Protein AF-C5E2R5-F1 (afdb_monomer)

Foldseek 3Di:
DWDADPQVRDIDPDDDPVVVVCVCVDPSNVVSVVVVVVVVVVCVVCVVDDDDDDDDPPPCVVPDDDDDDDPDDDDDDDDDPVVVVVVVVVVVVVVCPDDDCQVLLQCVLPQQSCAPVPQCNDPPRVVVVVVPPDPPPDPPPPPPDPDDPPPRDHRPDGRDDPCVCVPPPPPSNPDDPDDDDPVCPPDPPPPPVPCVVVVVVVVVVVVVVVVVD

Secondary structure (DSSP, 8-state):
--EEETTTTEEES---HHHHHHHHTSHHHHHHHHHHHHHHHHHHHS-SS----------GGG---SS-------------HHHHHHHHHHHHHTT------HHHHHTTTSTTHHHHT-GGG-TTTHHHHHHTSPP--S-------S-----PPPTTPPP---GGGTT---GGGSPPPPPP-TT-----------THHHHHHHHHHHHHHHTT-

Solvent-accessible surface area (backbone atoms only — not comparable to full-atom values): 14119 Å² total; per-residue (Å²): 118,67,46,73,38,86,69,70,75,45,76,38,89,62,72,43,73,69,55,48,51,53,49,62,72,26,72,65,42,48,49,42,47,48,52,50,52,54,51,50,51,55,49,68,77,52,63,89,68,74,80,83,75,80,79,74,80,79,64,80,77,84,72,72,85,85,88,70,77,83,77,79,82,77,84,82,86,77,75,52,72,67,56,51,54,49,52,56,53,53,56,60,66,66,68,74,72,74,80,90,60,64,66,62,64,73,39,62,85,43,69,59,31,31,44,70,73,34,57,70,42,21,87,86,48,10,64,57,56,59,70,66,55,74,82,82,80,62,89,67,70,73,90,64,67,92,63,78,76,74,78,74,73,45,71,81,55,74,68,77,83,73,67,92,42,79,87,51,78,58,82,86,67,68,70,78,76,83,85,75,57,80,93,60,71,84,62,78,82,80,80,67,85,63,57,64,62,59,52,51,51,51,55,51,52,52,52,56,56,62,76,71,110

Radius of gyration: 31.54 Å; Cα contacts (8 Å, |Δi|>4): 68; chains: 1; bounding box: 72×66×94 Å

Structure (mmCIF, N/CA/C/O backbone):
data_AF-C5E2R5-F1
#
_entry.id   AF-C5E2R5-F1
#
loop_
_atom_site.group_PDB
_atom_site.id
_atom_site.type_symbol
_atom_site.label_atom_id
_atom_site.label_alt_id
_atom_site.label_comp_id
_atom_site.label_asym_id
_atom_site.label_entity_id
_atom_site.label_seq_id
_atom_site.pdbx_PDB_ins_code
_atom_site.Cartn_x
_atom_site.Cartn_y
_atom_site.Cartn_z
_atom_site.occupancy
_atom_site.B_iso_or_equiv
_atom_site.auth_seq_id
_atom_site.auth_comp_id
_atom_site.auth_asym_id
_atom_site.auth_atom_id
_atom_site.pdbx_PDB_model_num
ATOM 1 N N . MET A 1 1 ? 18.585 -1.018 -32.774 1.00 56.31 1 MET A N 1
ATOM 2 C CA . MET A 1 1 ? 18.012 0.327 -32.554 1.00 56.31 1 MET A CA 1
ATOM 3 C C . MET A 1 1 ? 18.060 0.625 -31.059 1.00 56.31 1 MET A C 1
ATOM 5 O O . MET A 1 1 ? 17.567 -0.219 -30.313 1.00 56.31 1 MET A O 1
ATOM 9 N N . PRO A 1 2 ? 18.671 1.728 -30.598 1.00 68.38 2 PRO A N 1
ATOM 10 C CA . PRO A 1 2 ? 18.619 2.108 -29.187 1.00 68.38 2 PRO A CA 1
ATOM 11 C C . PRO A 1 2 ? 17.168 2.398 -28.785 1.00 68.38 2 PRO A C 1
ATOM 13 O O . PRO A 1 2 ? 16.405 2.985 -29.554 1.00 68.38 2 PRO A O 1
ATOM 16 N N . ARG A 1 3 ? 16.770 1.944 -27.595 1.00 81.31 3 ARG A N 1
ATOM 17 C CA . ARG A 1 3 ? 15.444 2.220 -27.029 1.00 81.31 3 ARG A CA 1
ATOM 18 C C . ARG A 1 3 ? 15.569 3.235 -25.908 1.00 81.31 3 ARG A C 1
ATOM 20 O O . ARG A 1 3 ? 16.510 3.184 -25.118 1.00 81.31 3 ARG A O 1
ATOM 27 N N . PHE A 1 4 ? 14.603 4.135 -25.853 1.00 92.12 4 PHE A N 1
ATOM 28 C CA . PHE A 1 4 ? 14.455 5.115 -24.791 1.00 92.12 4 PHE A CA 1
ATOM 29 C C . PHE A 1 4 ? 13.489 4.587 -23.728 1.00 92.12 4 PHE A C 1
ATOM 31 O O . PHE A 1 4 ? 12.504 3.927 -24.061 1.00 92.12 4 PHE A O 1
ATOM 38 N N . CYS A 1 5 ? 13.779 4.856 -22.457 1.00 94.56 5 CYS A N 1
ATOM 39 C CA . CYS A 1 5 ? 12.863 4.584 -21.356 1.00 94.56 5 CYS A CA 1
ATOM 40 C C . CYS A 1 5 ? 12.205 5.885 -20.895 1.00 94.56 5 CYS A C 1
ATOM 42 O O . CYS A 1 5 ? 12.874 6.740 -20.313 1.00 94.56 5 CYS A O 1
ATOM 44 N N . ASP A 1 6 ? 10.890 5.996 -21.087 1.00 94.69 6 ASP A N 1
ATOM 45 C CA . ASP A 1 6 ? 10.130 7.210 -20.765 1.00 94.69 6 ASP A CA 1
ATOM 46 C C . ASP A 1 6 ? 10.145 7.557 -19.273 1.00 94.69 6 ASP A C 1
ATOM 48 O O . ASP A 1 6 ? 10.112 8.730 -18.917 1.00 94.69 6 ASP A O 1
ATOM 52 N N . TYR A 1 7 ? 10.236 6.556 -18.393 1.00 95.69 7 TYR A N 1
ATOM 53 C CA . TYR A 1 7 ? 10.265 6.781 -16.944 1.00 95.69 7 TYR A CA 1
ATOM 54 C C . TYR A 1 7 ? 11.639 7.223 -16.437 1.00 95.69 7 TYR A C 1
ATOM 56 O O . TYR A 1 7 ? 11.727 8.005 -15.497 1.00 95.69 7 TYR A O 1
ATOM 64 N N . CYS A 1 8 ? 12.718 6.698 -17.025 1.00 94.69 8 CYS A N 1
ATOM 65 C CA . CYS A 1 8 ? 14.087 7.000 -16.598 1.00 94.69 8 CYS A CA 1
ATOM 66 C C . CYS A 1 8 ? 14.709 8.174 -17.358 1.00 94.69 8 CYS A C 1
ATOM 68 O O . CYS A 1 8 ? 15.793 8.616 -16.985 1.00 94.69 8 CYS A O 1
ATOM 70 N N . HIS A 1 9 ? 14.061 8.632 -18.432 1.00 94.69 9 HIS A N 1
ATOM 71 C CA . HIS A 1 9 ? 14.590 9.617 -19.372 1.00 94.69 9 HIS A CA 1
ATOM 72 C C . HIS A 1 9 ? 16.017 9.294 -19.846 1.00 94.69 9 HIS A C 1
ATOM 74 O O . HIS A 1 9 ? 16.856 10.179 -19.996 1.00 94.69 9 HIS A O 1
ATOM 80 N N . SER A 1 10 ? 16.306 8.009 -20.067 1.00 91.81 10 SER A N 1
ATOM 81 C CA . SER A 1 10 ? 17.626 7.529 -20.472 1.00 91.81 10 SER A CA 1
ATOM 82 C C . SER A 1 10 ? 17.550 6.604 -21.683 1.00 91.81 10 SER A C 1
ATOM 84 O O . SER A 1 10 ? 16.575 5.873 -21.882 1.00 91.81 10 SER A O 1
ATOM 86 N N . TYR A 1 11 ? 18.596 6.656 -22.510 1.00 92.19 11 TYR A N 1
ATOM 87 C CA . TYR A 1 11 ? 18.760 5.793 -23.676 1.00 92.19 11 TYR A CA 1
ATOM 88 C C . TYR A 1 11 ? 19.541 4.534 -23.312 1.00 92.19 11 TYR A C 1
ATOM 90 O O . TYR A 1 11 ? 20.536 4.591 -22.587 1.00 92.19 11 TYR A O 1
ATOM 98 N N . LEU A 1 12 ? 19.111 3.399 -23.858 1.00 91.00 12 LEU A N 1
ATOM 99 C CA . LEU A 1 12 ? 19.813 2.131 -23.732 1.00 91.00 12 LEU A CA 1
ATOM 100 C C . LEU A 1 12 ? 20.709 1.894 -24.952 1.00 91.00 12 LEU A C 1
ATOM 102 O O . LEU A 1 12 ? 20.235 1.940 -26.088 1.00 91.00 12 LEU A O 1
ATOM 106 N N . THR A 1 13 ? 21.992 1.611 -24.713 1.00 85.12 13 THR A N 1
ATOM 107 C CA . THR A 1 13 ? 23.007 1.426 -25.766 1.00 85.12 13 THR A CA 1
ATOM 108 C C . THR A 1 13 ? 22.692 0.238 -26.676 1.00 85.12 13 THR A C 1
ATOM 110 O O . THR A 1 13 ? 22.802 0.343 -27.897 1.00 85.12 13 THR A O 1
ATOM 113 N N . HIS A 1 14 ? 22.219 -0.869 -26.095 1.00 87.31 14 HIS A N 1
ATOM 114 C CA . HIS A 1 14 ? 21.791 -2.059 -26.824 1.00 87.31 14 HIS A CA 1
ATOM 115 C C . HIS A 1 14 ? 20.486 -2.610 -26.254 1.00 87.31 14 HIS A C 1
ATOM 117 O O . HIS A 1 14 ? 20.378 -2.909 -25.066 1.00 87.31 14 HIS A O 1
ATOM 123 N N . ASP A 1 15 ? 19.498 -2.790 -27.124 1.00 86.75 15 ASP A N 1
ATOM 124 C CA . ASP A 1 15 ? 18.181 -3.300 -26.759 1.00 86.75 15 ASP A CA 1
ATOM 125 C C . ASP A 1 15 ? 18.102 -4.825 -26.927 1.00 86.75 15 ASP A C 1
ATOM 127 O O . ASP A 1 15 ? 17.434 -5.345 -27.820 1.00 86.75 15 ASP A O 1
ATOM 131 N N . THR A 1 16 ? 18.831 -5.557 -26.085 1.00 91.81 16 THR A N 1
ATOM 132 C CA . THR A 1 16 ? 18.705 -7.020 -25.988 1.00 91.81 16 THR A CA 1
ATOM 133 C C . THR A 1 16 ? 17.699 -7.386 -24.891 1.00 91.81 16 THR A C 1
ATOM 135 O O . THR A 1 16 ? 17.555 -6.639 -23.917 1.00 91.81 16 THR A O 1
ATOM 138 N N . PRO A 1 17 ? 17.001 -8.537 -24.983 1.00 91.25 17 PRO A N 1
ATOM 139 C CA . PRO A 1 17 ? 15.998 -8.923 -23.985 1.00 91.25 17 PRO A CA 1
ATOM 140 C C . PRO A 1 17 ? 16.578 -8.994 -22.566 1.00 91.25 17 PRO A C 1
ATOM 142 O O . PRO A 1 17 ? 15.923 -8.579 -21.610 1.00 91.25 17 PRO A O 1
ATOM 145 N N . SER A 1 18 ? 17.825 -9.448 -22.424 1.00 92.06 18 SER A N 1
ATOM 146 C CA . SER A 1 18 ? 18.525 -9.522 -21.139 1.00 92.06 18 SER A CA 1
ATOM 147 C C . SER A 1 18 ? 18.800 -8.141 -20.541 1.00 92.06 18 SER A C 1
ATOM 149 O O . SER A 1 18 ? 18.528 -7.922 -19.360 1.00 92.06 18 SER A O 1
ATOM 151 N N . VAL A 1 19 ? 19.293 -7.198 -21.352 1.00 92.56 19 VAL A N 1
ATOM 152 C CA . VAL A 1 19 ? 19.592 -5.827 -20.907 1.00 92.56 19 VAL A CA 1
ATOM 153 C C . VAL A 1 19 ? 18.297 -5.068 -20.599 1.00 92.56 19 VAL A C 1
ATOM 155 O O . VAL A 1 19 ? 18.203 -4.377 -19.586 1.00 92.56 19 VAL A O 1
ATOM 158 N N . ARG A 1 20 ? 17.248 -5.252 -21.408 1.00 92.62 20 ARG A N 1
ATOM 159 C CA . ARG A 1 20 ? 15.936 -4.650 -21.145 1.00 92.62 20 ARG A CA 1
ATOM 160 C C . ARG A 1 20 ? 15.333 -5.178 -19.842 1.00 92.62 20 ARG A C 1
ATOM 162 O O . ARG A 1 20 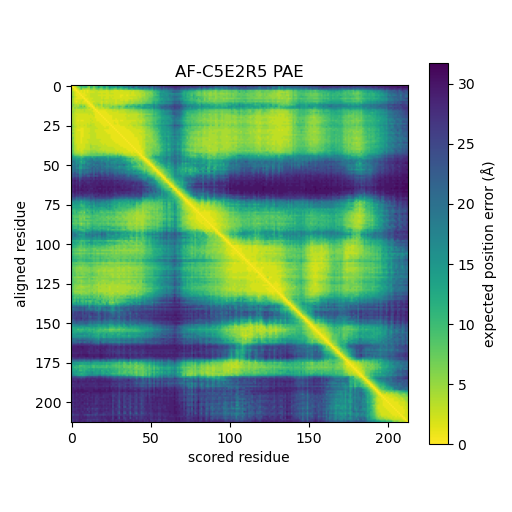? 14.859 -4.398 -19.022 1.00 92.62 20 ARG A O 1
ATOM 169 N N . LYS A 1 21 ? 15.388 -6.495 -19.615 1.00 92.38 21 LYS A N 1
ATOM 170 C CA . LYS A 1 21 ? 14.871 -7.123 -18.392 1.00 92.38 21 LYS A CA 1
ATOM 171 C C . LYS A 1 21 ? 15.606 -6.634 -17.143 1.00 92.38 21 LYS A C 1
ATOM 173 O O . LYS A 1 21 ? 14.955 -6.350 -16.140 1.00 92.38 21 LYS A O 1
ATOM 178 N N . SER A 1 22 ? 16.934 -6.508 -17.187 1.00 93.00 22 SER A N 1
ATOM 179 C CA . SER A 1 22 ? 17.704 -5.993 -16.048 1.00 93.00 22 SER A CA 1
ATOM 180 C C . SER A 1 22 ? 17.430 -4.510 -15.777 1.00 93.00 22 SER A C 1
ATOM 182 O O . SER A 1 22 ? 17.362 -4.121 -14.612 1.00 93.00 22 SER A O 1
ATOM 184 N N . HIS A 1 23 ? 17.201 -3.702 -16.820 1.00 93.62 23 HIS A N 1
ATOM 185 C CA . HIS A 1 23 ? 16.787 -2.305 -16.685 1.00 93.62 23 HIS A CA 1
ATOM 186 C C . HIS A 1 23 ? 15.407 -2.173 -16.020 1.00 93.62 23 HIS A C 1
ATOM 188 O O . HIS A 1 23 ? 15.281 -1.456 -15.028 1.00 93.62 23 HIS A O 1
ATOM 194 N N . LEU A 1 24 ? 14.395 -2.900 -16.515 1.00 92.69 24 LEU A N 1
ATOM 195 C CA . LEU A 1 24 ? 13.018 -2.843 -15.999 1.00 92.69 24 LEU A CA 1
ATOM 196 C C . LEU A 1 24 ? 12.906 -3.345 -14.549 1.00 92.69 24 LEU A C 1
ATOM 198 O O . LEU A 1 24 ? 12.141 -2.803 -13.759 1.00 92.69 24 LEU A O 1
ATOM 202 N N . LEU A 1 25 ? 13.701 -4.350 -14.171 1.00 92.69 25 LEU A N 1
ATOM 203 C CA . LEU A 1 25 ? 13.790 -4.839 -12.787 1.00 92.69 25 LEU A CA 1
ATOM 204 C C . LEU A 1 25 ? 14.764 -4.016 -11.921 1.00 92.69 25 LEU A C 1
ATOM 206 O O . LEU A 1 25 ? 14.996 -4.335 -10.752 1.00 92.69 25 LEU A O 1
ATOM 210 N N . GLY A 1 26 ? 15.366 -2.967 -12.485 1.00 93.19 26 GLY A N 1
ATOM 211 C CA . GLY A 1 26 ? 16.294 -2.090 -11.793 1.00 93.19 26 GLY A CA 1
ATOM 212 C C . GLY A 1 26 ? 15.590 -1.255 -10.724 1.00 93.19 26 GLY A C 1
ATOM 213 O O . GLY A 1 26 ? 14.528 -0.682 -10.950 1.00 93.19 26 GLY A O 1
ATOM 214 N N . LYS A 1 27 ? 16.221 -1.115 -9.552 1.00 92.50 27 LYS A N 1
ATOM 215 C CA . LYS A 1 27 ? 15.658 -0.364 -8.412 1.00 92.50 27 LYS A CA 1
ATOM 216 C C . LYS A 1 27 ? 15.272 1.075 -8.765 1.00 92.50 27 LYS A C 1
ATOM 218 O O . LYS A 1 27 ? 14.266 1.572 -8.274 1.00 92.50 27 LYS A O 1
ATOM 223 N N . ASN A 1 28 ? 16.085 1.739 -9.590 1.00 94.50 28 ASN A N 1
ATOM 224 C CA . ASN A 1 28 ? 15.835 3.115 -10.014 1.00 94.50 28 ASN A CA 1
ATOM 225 C C . ASN A 1 28 ? 14.586 3.190 -10.912 1.00 94.50 28 ASN A C 1
ATOM 227 O O . ASN A 1 28 ? 13.671 3.948 -10.608 1.00 94.50 28 ASN A O 1
ATOM 231 N N . HIS A 1 29 ? 14.496 2.325 -11.927 1.00 95.88 29 HIS A N 1
ATOM 232 C CA . HIS A 1 29 ? 13.331 2.249 -12.809 1.00 95.88 29 HIS A CA 1
ATOM 233 C C . HIS A 1 29 ? 12.034 1.985 -12.037 1.00 95.88 29 HIS A C 1
ATOM 235 O O . HIS A 1 29 ? 11.083 2.746 -12.174 1.00 95.88 29 HIS A O 1
ATOM 241 N N . VAL A 1 30 ? 12.010 0.959 -11.177 1.00 95.25 30 VAL A N 1
ATOM 242 C CA . VAL A 1 30 ? 10.822 0.612 -10.376 1.00 95.25 30 VAL A CA 1
ATOM 243 C C . VAL A 1 30 ? 10.387 1.779 -9.490 1.00 95.25 30 VAL A C 1
ATOM 245 O O . VAL A 1 30 ? 9.195 2.054 -9.385 1.00 95.25 30 VAL A O 1
ATOM 248 N N . LYS A 1 31 ? 11.341 2.501 -8.888 1.00 96.62 31 LYS A N 1
ATOM 249 C CA . LYS A 1 31 ? 11.046 3.688 -8.080 1.00 96.62 31 LYS A CA 1
ATOM 250 C C . LYS A 1 31 ? 10.422 4.805 -8.921 1.00 96.62 31 LYS A C 1
ATOM 252 O O . LYS A 1 31 ? 9.367 5.303 -8.550 1.00 96.62 31 LYS A O 1
ATOM 257 N N . LEU A 1 32 ? 11.033 5.169 -10.050 1.00 96.94 32 LEU A N 1
ATOM 258 C CA . LEU A 1 32 ? 10.521 6.235 -10.920 1.00 96.94 32 LEU A CA 1
ATOM 259 C C . LEU A 1 32 ? 9.154 5.884 -11.519 1.00 96.94 32 LEU A C 1
ATOM 261 O O . LEU A 1 32 ? 8.271 6.736 -11.577 1.00 96.94 32 LEU A O 1
ATOM 265 N N . ALA A 1 33 ? 8.951 4.624 -11.910 1.00 96.56 33 ALA A N 1
ATOM 266 C CA . ALA A 1 33 ? 7.661 4.137 -12.381 1.00 96.56 33 ALA A CA 1
ATOM 267 C C . ALA A 1 33 ? 6.594 4.208 -11.273 1.00 96.56 33 ALA A C 1
ATOM 269 O O . ALA A 1 33 ? 5.493 4.703 -11.514 1.00 96.56 33 ALA A O 1
ATOM 270 N N . ALA A 1 34 ? 6.919 3.777 -10.048 1.00 96.62 34 ALA A N 1
ATOM 271 C CA . ALA A 1 34 ? 6.016 3.889 -8.904 1.00 96.62 34 ALA A CA 1
ATOM 272 C C . ALA A 1 34 ? 5.674 5.354 -8.589 1.00 96.62 34 ALA A C 1
ATOM 274 O O . ALA A 1 34 ? 4.500 5.685 -8.439 1.00 96.62 34 ALA A O 1
ATOM 275 N N . ASP A 1 35 ? 6.670 6.243 -8.561 1.00 96.56 35 ASP A N 1
ATOM 276 C CA . ASP A 1 35 ? 6.480 7.678 -8.326 1.00 96.56 35 ASP A CA 1
ATOM 277 C C . ASP A 1 35 ? 5.591 8.310 -9.412 1.00 96.56 35 ASP A C 1
ATOM 279 O O . ASP A 1 35 ? 4.684 9.085 -9.097 1.00 96.56 35 ASP A O 1
ATOM 283 N N . TYR A 1 36 ? 5.787 7.939 -10.683 1.00 96.56 36 TYR A N 1
ATOM 284 C CA . TYR A 1 36 ? 4.950 8.389 -11.797 1.00 96.56 36 TYR A CA 1
ATOM 285 C C . TYR A 1 36 ? 3.479 8.007 -11.592 1.00 96.56 36 TYR A C 1
ATOM 287 O O . TYR A 1 36 ? 2.605 8.876 -11.645 1.00 96.56 36 TYR A O 1
ATOM 295 N N . TYR A 1 37 ? 3.188 6.731 -11.323 1.00 96.38 37 TYR A N 1
ATOM 296 C CA . TYR A 1 37 ? 1.807 6.273 -11.149 1.00 96.38 37 TYR A CA 1
ATOM 297 C C . TYR A 1 37 ? 1.169 6.815 -9.867 1.00 96.38 37 TYR A C 1
ATOM 299 O O . TYR A 1 37 ? 0.012 7.231 -9.906 1.00 96.38 37 TYR A O 1
ATOM 307 N N . CYS A 1 38 ? 1.922 6.915 -8.768 1.00 92.88 38 CYS A N 1
ATOM 308 C CA . CYS A 1 38 ? 1.469 7.568 -7.540 1.00 92.88 38 CYS A CA 1
ATOM 309 C C . CYS A 1 38 ? 1.091 9.037 -7.785 1.00 92.88 38 CYS A C 1
ATOM 311 O O . CYS A 1 38 ? 0.046 9.499 -7.327 1.00 92.88 38 CYS A O 1
ATOM 313 N N . ASN A 1 39 ? 1.908 9.783 -8.533 1.00 92.88 39 ASN A N 1
ATOM 314 C CA . ASN A 1 39 ? 1.620 11.179 -8.862 1.00 92.88 39 ASN A CA 1
ATOM 315 C C . ASN A 1 39 ? 0.432 11.314 -9.819 1.00 92.88 39 ASN A C 1
ATOM 317 O O . ASN A 1 39 ? -0.403 12.199 -9.631 1.00 92.88 39 ASN A O 1
ATOM 321 N N . LYS A 1 40 ? 0.316 10.421 -10.806 1.00 92.50 40 LYS A N 1
ATOM 322 C CA . LYS A 1 40 ? -0.815 10.399 -11.738 1.00 92.50 40 LYS A CA 1
ATOM 323 C C . LYS A 1 40 ? -2.133 10.109 -11.017 1.00 92.50 40 LYS A C 1
ATOM 325 O O . LYS A 1 40 ? -3.098 10.836 -11.233 1.00 92.50 40 LYS A O 1
ATOM 330 N N . ALA A 1 41 ? -2.151 9.133 -10.106 1.00 90.69 41 ALA A N 1
ATOM 331 C CA . ALA A 1 41 ? -3.313 8.831 -9.268 1.00 90.69 41 ALA A CA 1
ATOM 332 C C . ALA A 1 41 ? -3.734 10.049 -8.422 1.00 90.69 41 ALA A C 1
ATOM 334 O O . ALA A 1 41 ? -4.895 10.460 -8.445 1.00 90.69 41 ALA A O 1
ATOM 335 N N . ARG A 1 42 ? -2.768 10.722 -7.779 1.00 86.88 42 ARG A N 1
ATOM 336 C CA . ARG A 1 42 ? -3.016 11.951 -6.998 1.00 86.88 42 ARG A CA 1
ATOM 337 C C . ARG A 1 42 ? -3.613 13.089 -7.830 1.00 86.88 42 ARG A C 1
ATOM 339 O O . ARG A 1 42 ? -4.430 13.849 -7.316 1.00 86.88 42 ARG A O 1
ATOM 346 N N . GLN A 1 43 ? -3.202 13.231 -9.091 1.00 87.44 43 GLN A N 1
ATOM 347 C CA . GLN A 1 43 ? -3.758 14.234 -10.007 1.00 87.44 43 GLN A CA 1
ATOM 348 C C . GLN A 1 43 ? -5.191 13.889 -10.427 1.00 87.44 43 GLN A C 1
ATOM 350 O O . GLN A 1 43 ? -6.032 14.782 -10.501 1.00 87.44 43 GLN A O 1
ATOM 355 N N . THR A 1 44 ? -5.488 12.607 -10.669 1.00 85.88 44 THR A N 1
ATOM 356 C CA . THR A 1 44 ? -6.839 12.163 -11.049 1.00 85.88 44 THR A CA 1
ATOM 357 C C . THR A 1 44 ? -7.850 12.264 -9.909 1.00 85.88 44 THR A C 1
ATOM 359 O O . THR A 1 44 ? -9.004 12.595 -10.158 1.00 85.88 44 THR A O 1
ATOM 362 N N . GLU A 1 45 ? -7.433 12.025 -8.663 1.00 80.25 45 GLU A N 1
ATOM 363 C CA . GLU A 1 45 ? -8.304 12.116 -7.480 1.00 80.25 45 GLU A CA 1
ATOM 364 C C . GLU A 1 45 ? -8.684 13.560 -7.120 1.00 80.25 45 GLU A C 1
ATOM 366 O O . GLU A 1 45 ? -9.721 13.798 -6.501 1.00 80.25 45 GLU A O 1
ATOM 371 N N . LYS A 1 46 ? -7.850 14.537 -7.499 1.00 72.19 46 LYS A N 1
ATOM 372 C CA . LYS A 1 46 ? -8.037 15.961 -7.189 1.00 72.19 46 LYS A CA 1
ATOM 373 C C . LYS A 1 46 ? -8.054 16.801 -8.466 1.00 72.19 46 LYS A C 1
ATOM 375 O O . LYS A 1 46 ? -7.114 17.572 -8.687 1.00 72.19 46 LYS A O 1
ATOM 380 N N . PRO A 1 47 ? -9.097 16.700 -9.311 1.00 74.44 47 PRO A N 1
ATOM 381 C CA . PRO A 1 47 ? -9.221 17.603 -10.443 1.00 74.44 47 PRO A CA 1
ATOM 382 C C . PRO A 1 47 ? -9.341 19.038 -9.912 1.00 74.44 47 PRO A C 1
ATOM 384 O O . PRO A 1 47 ? -10.328 19.404 -9.284 1.00 74.44 47 PRO A O 1
ATOM 387 N N . ILE A 1 48 ? -8.300 19.845 -10.137 1.00 70.00 48 ILE A N 1
ATOM 388 C CA . ILE A 1 48 ? -8.224 21.244 -9.675 1.00 70.00 48 ILE A CA 1
ATOM 389 C C . ILE A 1 48 ? -9.317 22.098 -10.330 1.00 70.00 48 ILE A C 1
ATOM 391 O O . ILE A 1 48 ? -9.790 23.071 -9.747 1.00 70.00 48 ILE A O 1
ATOM 395 N N . PHE A 1 49 ? -9.734 21.719 -11.537 1.00 74.50 49 PHE A N 1
ATOM 396 C CA . PHE A 1 49 ? -10.744 22.427 -12.303 1.00 74.50 49 PHE A CA 1
ATOM 397 C C . PHE A 1 49 ? -12.000 21.571 -12.418 1.00 74.50 49 PHE A C 1
ATOM 399 O O . PHE A 1 49 ? -11.991 20.497 -13.023 1.00 74.50 49 PHE A O 1
ATOM 406 N N . GLU A 1 50 ? -13.096 22.061 -11.847 1.00 71.25 50 GLU A N 1
ATOM 407 C CA . GLU A 1 50 ? -14.416 21.507 -12.119 1.00 71.25 50 GLU A CA 1
ATOM 408 C C . GLU A 1 50 ? -14.802 21.751 -13.585 1.00 71.25 50 GLU A C 1
ATOM 410 O O . GLU A 1 50 ? -14.377 22.725 -14.215 1.00 71.25 50 GLU A O 1
ATOM 415 N N . LYS A 1 51 ? -15.653 20.878 -14.138 1.00 73.38 51 LYS A N 1
ATOM 416 C CA . LYS A 1 51 ? -16.254 21.100 -15.459 1.00 73.38 51 LYS A CA 1
ATOM 417 C C . LYS A 1 51 ? -16.994 22.440 -15.442 1.00 73.38 51 LYS A C 1
ATOM 419 O O . LYS A 1 51 ? -17.893 22.637 -14.625 1.00 73.38 51 LYS A O 1
ATOM 424 N N . SER A 1 52 ? -16.618 23.334 -16.357 1.00 75.50 52 SER A N 1
ATOM 425 C CA . SER A 1 52 ? -17.269 24.626 -16.594 1.00 75.50 52 SER A CA 1
ATOM 426 C C . SER A 1 52 ? -18.796 24.483 -16.572 1.00 75.50 52 SER A C 1
ATOM 428 O O . SER A 1 52 ? -19.385 23.802 -17.417 1.00 75.50 52 SER A O 1
ATOM 430 N N . ARG A 1 53 ? -19.452 25.103 -15.585 1.00 73.31 53 ARG A N 1
ATOM 431 C CA . ARG A 1 53 ? -20.914 25.193 -15.554 1.00 73.31 53 ARG A CA 1
ATOM 432 C C . ARG A 1 53 ? -21.321 26.340 -16.469 1.00 73.31 53 ARG A C 1
ATOM 434 O O . ARG A 1 53 ? -21.152 27.504 -16.115 1.00 73.31 53 ARG A O 1
ATOM 441 N N . SER A 1 54 ? -21.880 26.021 -17.635 1.00 76.56 54 SER A N 1
ATOM 442 C CA . SER A 1 54 ? -22.530 27.036 -18.467 1.00 76.56 54 SER A CA 1
ATOM 443 C C . SER A 1 54 ? -23.723 27.606 -17.698 1.00 76.56 54 SER A C 1
ATOM 445 O O . SER A 1 54 ? -24.674 26.886 -17.377 1.00 76.56 54 SER A O 1
ATOM 447 N N . ALA A 1 55 ? -23.647 28.887 -17.339 1.00 75.31 55 ALA A N 1
ATOM 448 C CA . ALA A 1 55 ? -24.708 29.577 -16.625 1.00 75.31 55 ALA A CA 1
ATOM 449 C C . ALA A 1 55 ? -25.956 29.639 -17.517 1.00 75.31 55 ALA A C 1
ATOM 451 O O . ALA A 1 55 ? -26.050 30.453 -18.438 1.00 75.31 55 ALA A O 1
ATOM 452 N N . LYS A 1 56 ? -26.941 28.773 -17.255 1.00 76.00 56 LYS A N 1
ATOM 453 C CA . LYS A 1 56 ? -28.253 28.884 -17.897 1.00 76.00 56 LYS A CA 1
ATOM 454 C C . LYS A 1 56 ? -28.852 30.234 -17.502 1.00 76.00 56 LYS A C 1
ATOM 456 O O . LYS A 1 56 ? -28.997 30.521 -16.315 1.00 76.00 56 LYS A O 1
ATOM 461 N N . LYS A 1 57 ? -29.198 31.071 -18.490 1.00 70.88 57 LYS A N 1
ATOM 462 C CA . LYS A 1 57 ? -29.896 32.344 -18.259 1.00 70.88 57 LYS A CA 1
ATOM 463 C C . LYS A 1 57 ? -31.181 32.061 -17.484 1.00 70.88 57 LYS A C 1
ATOM 465 O O . LYS A 1 57 ? -32.142 31.538 -18.046 1.00 70.88 57 LYS A O 1
ATOM 470 N N . ASN A 1 58 ? -31.199 32.423 -16.205 1.00 62.16 58 ASN A N 1
ATOM 471 C CA . ASN A 1 58 ? -32.407 32.378 -15.397 1.00 62.16 58 ASN A CA 1
ATOM 472 C C . ASN A 1 58 ? -33.390 33.395 -15.995 1.00 62.16 58 ASN A C 1
ATOM 474 O O . ASN A 1 58 ? -33.213 34.608 -15.862 1.00 62.16 58 ASN A O 1
ATOM 478 N N . ARG A 1 59 ? -34.387 32.920 -16.753 1.00 60.12 59 ARG A N 1
ATOM 479 C CA . ARG A 1 59 ? -35.419 33.795 -17.323 1.00 60.12 59 ARG A CA 1
ATOM 480 C C . ARG A 1 59 ? -36.164 34.430 -16.148 1.00 60.12 59 ARG A C 1
ATOM 482 O O . ARG A 1 59 ? -36.639 33.721 -15.268 1.00 60.12 59 ARG A O 1
ATOM 489 N N . LYS A 1 60 ? -36.295 35.761 -16.169 1.00 57.09 60 LYS A N 1
ATOM 490 C CA . LYS A 1 60 ? -36.910 36.641 -15.148 1.00 57.09 60 LYS A CA 1
ATOM 491 C C . LYS A 1 60 ? -38.291 36.215 -14.591 1.00 57.09 60 LYS A C 1
ATOM 493 O O . LYS A 1 60 ? -38.787 36.870 -13.685 1.00 57.09 60 LYS A O 1
ATOM 498 N N . ARG A 1 61 ? -38.919 35.144 -15.092 1.00 52.75 61 ARG A N 1
ATOM 499 C CA . ARG A 1 61 ? -40.225 34.634 -14.638 1.00 52.75 61 ARG A CA 1
ATOM 500 C C . ARG A 1 61 ? -40.191 33.840 -13.326 1.00 52.75 61 ARG A C 1
ATOM 502 O O . ARG A 1 61 ? -41.237 33.721 -12.709 1.00 52.75 61 ARG A O 1
ATOM 509 N N . ALA A 1 62 ? -39.033 33.372 -12.851 1.00 54.47 62 ALA A N 1
ATOM 510 C CA . ALA A 1 62 ? -38.923 32.693 -11.547 1.00 54.47 62 ALA A CA 1
ATOM 511 C C . ALA A 1 62 ? -38.935 33.653 -10.335 1.00 54.47 62 ALA A C 1
ATOM 513 O O . ALA A 1 62 ? -38.724 33.235 -9.205 1.00 54.47 62 ALA A O 1
ATOM 514 N N . ARG A 1 63 ? -39.135 34.957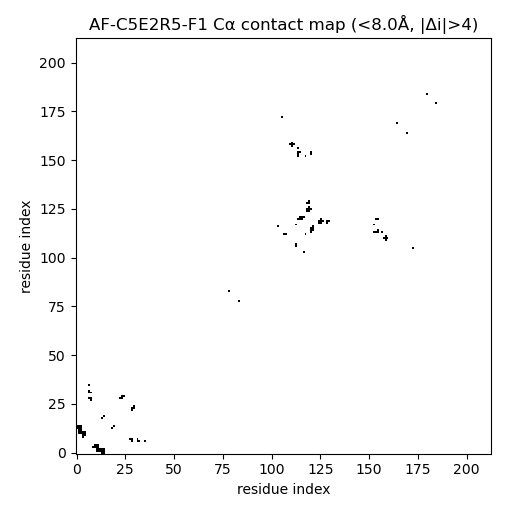 -10.567 1.00 53.62 63 ARG A N 1
ATOM 515 C CA . ARG A 1 63 ? -38.921 36.028 -9.587 1.00 53.62 63 ARG A CA 1
ATOM 516 C C . ARG A 1 63 ? -40.212 36.790 -9.250 1.00 53.62 63 ARG A C 1
ATOM 518 O O . ARG A 1 63 ? -40.166 37.999 -9.050 1.00 53.62 63 ARG A O 1
ATOM 525 N N . SER A 1 64 ? -41.361 36.108 -9.249 1.00 46.75 64 SER A N 1
ATOM 526 C CA . SER A 1 64 ? -42.629 36.670 -8.757 1.00 46.75 64 SER A CA 1
ATOM 527 C C . SER A 1 64 ? -42.877 36.172 -7.328 1.00 46.75 64 SER A C 1
ATOM 529 O O . SER A 1 64 ? -43.112 34.976 -7.160 1.00 46.75 64 SER A O 1
ATOM 531 N N . PRO A 1 65 ? -42.806 37.030 -6.292 1.00 51.16 65 PRO A N 1
ATOM 532 C CA . PRO A 1 65 ? -43.066 36.619 -4.926 1.00 51.16 65 PRO A CA 1
ATOM 533 C C . PRO A 1 65 ? -44.530 36.928 -4.594 1.00 51.16 65 PRO A C 1
ATOM 535 O O . PRO A 1 65 ? -44.886 38.063 -4.289 1.00 51.16 65 PRO A O 1
ATOM 538 N N . ARG A 1 66 ? -45.403 35.922 -4.640 1.00 40.91 66 ARG A N 1
ATOM 539 C CA . ARG A 1 66 ? -46.628 35.937 -3.829 1.00 40.91 66 ARG A CA 1
ATOM 540 C C . ARG A 1 66 ? -46.475 34.842 -2.779 1.00 40.91 66 ARG A C 1
ATOM 542 O O . ARG A 1 66 ? -46.620 33.671 -3.100 1.00 40.91 66 ARG A O 1
ATOM 549 N N . GLY A 1 67 ? -46.121 35.243 -1.554 1.00 51.81 67 GLY A N 1
ATOM 550 C CA . GLY A 1 67 ? -46.182 34.388 -0.361 1.00 51.81 67 GLY A CA 1
ATOM 551 C C . GLY A 1 67 ? -44.907 33.649 0.067 1.00 51.81 67 GLY A C 1
ATOM 552 O O . GLY A 1 67 ? -45.030 32.640 0.749 1.00 51.81 67 GLY A O 1
ATOM 553 N N . GLN A 1 68 ? -43.701 34.101 -0.297 1.00 52.84 68 GLN A N 1
ATOM 554 C CA . GLN A 1 68 ? -42.459 33.533 0.256 1.00 52.84 68 GLN A CA 1
ATOM 555 C C . GLN A 1 68 ? -41.877 34.478 1.317 1.00 52.84 68 GLN A C 1
ATOM 557 O O . GLN A 1 68 ? -41.562 35.627 1.007 1.00 52.84 68 GLN A O 1
ATOM 562 N N . GLU A 1 69 ? -41.783 33.988 2.559 1.00 56.00 69 GLU A N 1
ATOM 563 C CA . GLU A 1 69 ? -41.041 34.595 3.678 1.00 56.00 69 GLU A CA 1
ATOM 564 C C . GLU A 1 69 ? -39.669 35.122 3.211 1.00 56.00 69 GLU A C 1
ATOM 566 O O . GLU A 1 69 ? -39.040 34.483 2.360 1.00 56.00 69 GLU A O 1
ATOM 571 N N . PRO A 1 70 ? -39.177 36.264 3.731 1.00 61.12 70 PRO A N 1
ATOM 572 C CA . PRO A 1 70 ? -37.912 36.839 3.290 1.00 61.12 70 PRO A CA 1
ATOM 573 C C . PRO A 1 70 ? -36.785 35.822 3.495 1.00 61.12 70 PRO A C 1
ATOM 575 O O . PRO A 1 70 ? -36.452 35.465 4.626 1.00 61.12 70 PRO A O 1
ATOM 578 N N . GLU A 1 71 ? -36.202 35.342 2.393 1.00 67.38 71 GLU A N 1
ATOM 579 C CA . GLU A 1 71 ? -35.119 34.362 2.436 1.00 67.38 71 GLU A CA 1
ATOM 580 C C . GLU A 1 71 ? -34.006 34.847 3.377 1.00 67.38 71 GLU A C 1
ATOM 582 O O . GLU A 1 71 ? -33.418 35.921 3.193 1.00 67.38 71 GLU A O 1
ATOM 587 N N . ARG A 1 72 ? -33.727 34.062 4.424 1.00 73.75 72 ARG A N 1
ATOM 588 C CA . ARG A 1 72 ? -32.679 34.370 5.400 1.00 73.75 72 ARG A CA 1
ATOM 589 C C . ARG A 1 72 ? -31.337 34.394 4.676 1.00 73.75 72 ARG A C 1
ATOM 591 O O . ARG A 1 72 ? -30.894 33.384 4.140 1.00 73.75 72 ARG A O 1
ATOM 598 N N . ARG A 1 73 ? -30.664 35.546 4.672 1.00 81.06 73 ARG A N 1
ATOM 599 C CA . ARG A 1 73 ? -29.296 35.652 4.152 1.00 81.06 73 ARG A CA 1
ATOM 600 C C . ARG A 1 73 ? -28.367 34.824 5.038 1.00 81.06 73 ARG A C 1
ATOM 602 O O . ARG A 1 73 ? -28.186 35.150 6.208 1.00 81.06 73 ARG A O 1
ATOM 609 N N . TRP A 1 74 ? -27.773 33.773 4.483 1.00 82.69 74 TRP A N 1
ATOM 610 C CA . TRP A 1 74 ? -26.741 33.003 5.173 1.00 82.69 74 TRP A CA 1
ATOM 611 C C . TRP A 1 74 ? -25.404 33.742 5.147 1.00 82.69 74 TRP A C 1
ATOM 613 O O . TRP A 1 74 ? -24.975 34.251 4.110 1.00 82.69 74 TRP A O 1
ATOM 623 N N . THR A 1 75 ? -24.724 33.775 6.289 1.00 89.06 75 THR A N 1
ATOM 624 C CA . THR A 1 75 ? -23.336 34.224 6.376 1.00 89.06 75 THR A CA 1
ATOM 625 C C . THR A 1 75 ? -22.415 33.092 5.927 1.00 89.06 75 THR A C 1
ATOM 627 O O . THR A 1 75 ? -22.440 31.989 6.469 1.00 89.06 75 THR A O 1
ATOM 630 N N . LEU A 1 76 ? -21.594 33.352 4.909 1.00 87.94 76 LEU A N 1
ATOM 631 C CA . LEU A 1 76 ? -20.565 32.412 4.470 1.00 87.94 76 LEU A CA 1
ATOM 632 C C . LEU A 1 76 ? -19.314 32.611 5.325 1.00 87.94 76 LEU A C 1
ATOM 634 O O . LEU A 1 76 ? -18.679 33.665 5.266 1.00 87.94 76 LEU A O 1
ATOM 638 N N . HIS A 1 77 ? -18.956 31.603 6.118 1.00 89.88 77 HIS A N 1
ATOM 639 C CA . HIS A 1 77 ? -17.685 31.602 6.832 1.00 89.88 77 HIS A CA 1
ATOM 640 C C . HIS A 1 77 ? -16.556 31.179 5.889 1.00 89.88 77 HIS A C 1
ATOM 642 O O . HIS A 1 77 ? -16.585 30.093 5.311 1.00 89.88 77 HIS A O 1
ATOM 648 N N . CYS A 1 78 ? -15.554 32.042 5.744 1.00 91.62 78 CYS A N 1
ATOM 649 C CA . CYS A 1 78 ? -14.368 31.784 4.942 1.00 91.62 78 CYS A CA 1
ATOM 650 C C . CYS A 1 78 ? -13.147 31.722 5.858 1.00 91.62 78 CYS A C 1
ATOM 652 O O . CYS A 1 78 ? -12.696 32.748 6.360 1.00 91.62 78 CYS A O 1
ATOM 654 N N . ASP A 1 79 ? -12.582 30.528 6.016 1.00 93.62 79 ASP A N 1
ATOM 655 C CA . ASP A 1 79 ? -11.356 30.328 6.789 1.00 93.62 79 ASP A CA 1
ATOM 656 C C . ASP A 1 79 ? -10.172 31.136 6.228 1.00 93.62 79 ASP A C 1
ATOM 658 O O . ASP A 1 79 ? -10.038 31.354 5.011 1.00 93.62 79 ASP A O 1
ATOM 662 N N . THR A 1 80 ? -9.239 31.491 7.113 1.00 96.31 80 THR A N 1
ATOM 663 C CA . THR A 1 80 ? -7.944 32.0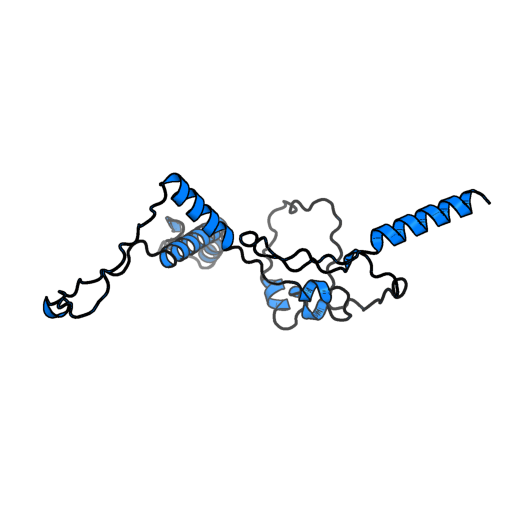68 6.727 1.00 96.31 80 THR A CA 1
ATOM 664 C C . THR A 1 80 ? -7.092 31.055 5.953 1.00 96.31 80 THR A C 1
ATOM 666 O O . THR A 1 80 ? -7.229 29.840 6.111 1.00 96.31 80 THR A O 1
ATOM 669 N N . ASN A 1 81 ? -6.130 31.527 5.152 1.00 95.06 81 ASN A N 1
ATOM 670 C CA . ASN A 1 81 ? -5.231 30.639 4.398 1.00 95.06 81 ASN A CA 1
ATOM 671 C C . ASN A 1 81 ? -4.456 29.665 5.298 1.00 95.06 81 ASN A C 1
ATOM 673 O O . ASN A 1 81 ? -4.235 28.514 4.920 1.00 95.06 81 ASN A O 1
ATOM 677 N N . ARG A 1 82 ? -4.073 30.099 6.506 1.00 95.31 82 ARG A N 1
ATOM 678 C CA . ARG A 1 82 ? -3.393 29.241 7.483 1.00 95.31 82 ARG A CA 1
ATOM 679 C C . ARG A 1 82 ? -4.306 28.105 7.953 1.00 95.31 82 ARG A C 1
ATOM 681 O O . ARG A 1 82 ? -3.876 26.953 7.928 1.00 95.31 82 ARG A O 1
ATOM 688 N N . GLN A 1 83 ? -5.551 28.419 8.316 1.00 93.94 83 GLN A N 1
ATOM 689 C CA . 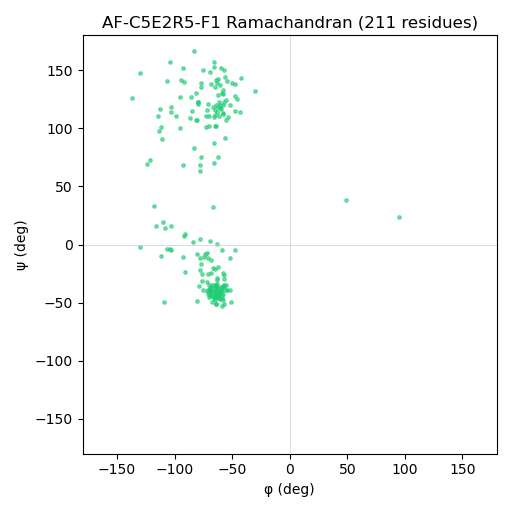GLN A 1 83 ? -6.553 27.433 8.736 1.00 93.94 83 GLN A CA 1
ATOM 690 C C . GLN A 1 83 ? -6.883 26.451 7.604 1.00 93.94 83 GLN A C 1
ATOM 692 O O . GLN A 1 83 ? -6.819 25.245 7.823 1.00 93.94 83 GLN A O 1
ATOM 697 N N . LYS A 1 84 ? -7.095 26.939 6.372 1.00 93.25 84 LYS A N 1
ATOM 698 C CA . LYS A 1 84 ? -7.311 26.095 5.178 1.00 93.25 84 LYS A CA 1
ATOM 699 C C . LYS A 1 84 ? -6.153 25.133 4.921 1.00 93.25 84 LYS A C 1
ATOM 701 O O . LYS A 1 84 ? -6.348 23.961 4.606 1.00 93.25 84 LYS A O 1
ATOM 706 N N . ARG A 1 85 ? -4.913 25.611 5.059 1.00 91.25 85 ARG A N 1
ATOM 707 C CA . ARG A 1 85 ? -3.722 24.777 4.847 1.00 91.25 85 ARG A CA 1
ATOM 708 C C . ARG A 1 85 ? -3.586 23.709 5.932 1.00 91.25 85 ARG A C 1
ATOM 710 O O . ARG A 1 85 ? -3.171 22.591 5.635 1.00 91.25 85 ARG A O 1
ATOM 717 N N . GLN A 1 86 ? -3.942 24.041 7.172 1.00 91.81 86 GLN A N 1
ATOM 718 C CA . GLN A 1 86 ? -3.959 23.095 8.285 1.00 91.81 86 GLN A CA 1
ATOM 719 C C . GLN A 1 86 ? -5.076 22.054 8.132 1.00 91.81 86 GLN A C 1
ATOM 721 O O . GLN A 1 86 ? -4.806 20.865 8.290 1.00 91.81 86 GLN A O 1
ATOM 726 N N . SER A 1 87 ? -6.290 22.466 7.760 1.00 88.25 87 SER A N 1
ATOM 727 C CA . SER A 1 87 ? -7.422 21.555 7.558 1.00 88.25 87 SER A CA 1
ATOM 728 C C . SER A 1 87 ? -7.173 20.585 6.402 1.00 88.25 87 SER A C 1
ATOM 730 O O . SER A 1 87 ? -7.376 19.385 6.562 1.00 88.25 87 SER A O 1
ATOM 732 N N . HIS A 1 88 ? -6.619 21.056 5.279 1.00 86.12 88 HIS A N 1
ATOM 733 C CA . HIS A 1 88 ? -6.254 20.185 4.159 1.00 86.12 88 HIS A CA 1
ATOM 734 C C . HIS A 1 88 ? -5.165 19.163 4.538 1.00 86.12 88 HIS A C 1
ATOM 736 O O . HIS A 1 88 ? -5.211 18.015 4.098 1.00 86.12 88 HIS A O 1
ATOM 742 N N . ARG A 1 89 ? -4.189 19.547 5.378 1.00 86.81 89 ARG A N 1
ATOM 743 C CA . ARG A 1 89 ? -3.185 18.606 5.913 1.00 86.81 89 ARG A CA 1
ATOM 744 C C . ARG A 1 89 ? -3.819 17.551 6.821 1.00 86.81 89 ARG A C 1
ATOM 746 O O . ARG A 1 89 ? -3.499 16.377 6.680 1.00 86.81 89 ARG A O 1
ATOM 753 N N . ALA A 1 90 ? -4.725 17.956 7.709 1.00 85.00 90 ALA A N 1
ATOM 754 C CA . ALA A 1 90 ? -5.427 17.034 8.599 1.00 85.00 90 ALA A CA 1
ATOM 755 C C . ALA A 1 90 ? -6.343 16.061 7.832 1.00 85.00 90 ALA A C 1
ATOM 757 O O . ALA A 1 90 ? -6.407 14.888 8.182 1.00 85.00 90 ALA A O 1
ATOM 758 N N . ALA A 1 91 ? -7.001 16.516 6.761 1.00 80.69 91 ALA A N 1
ATOM 759 C CA . ALA A 1 91 ? -7.851 15.675 5.917 1.00 80.69 91 ALA A CA 1
ATOM 760 C C . ALA A 1 91 ? -7.062 14.577 5.180 1.00 80.69 91 ALA A C 1
ATOM 762 O O . ALA A 1 91 ? -7.548 13.459 5.052 1.00 80.69 91 ALA A O 1
ATOM 763 N N . LEU A 1 92 ? -5.834 14.870 4.733 1.00 75.81 92 LEU A N 1
ATOM 764 C CA . LEU A 1 92 ? -4.953 13.856 4.142 1.00 75.81 92 LEU A CA 1
ATOM 765 C C . LEU A 1 92 ? -4.555 12.778 5.158 1.00 75.81 92 LEU A C 1
ATOM 767 O O . LEU A 1 92 ? -4.555 11.603 4.816 1.00 75.81 92 LEU A O 1
ATOM 771 N N . ALA A 1 93 ? -4.282 13.161 6.408 1.00 70.88 93 ALA A N 1
ATOM 772 C CA . ALA A 1 93 ? -3.942 12.211 7.469 1.00 70.88 93 ALA A CA 1
ATOM 773 C C . ALA A 1 93 ? -5.108 11.274 7.852 1.00 70.88 93 ALA A C 1
ATOM 775 O O . ALA A 1 93 ? -4.884 10.215 8.422 1.00 70.88 93 ALA A O 1
ATOM 776 N N . GLN A 1 94 ? -6.357 11.641 7.538 1.00 62.78 94 GLN A N 1
ATOM 777 C CA . GLN A 1 94 ? -7.540 10.809 7.803 1.00 62.78 94 GLN A CA 1
ATOM 778 C C . GLN A 1 94 ? -7.764 9.702 6.760 1.00 62.78 94 GLN A C 1
ATOM 780 O O . GLN A 1 94 ? -8.634 8.859 6.963 1.00 62.78 94 GLN A O 1
ATOM 785 N N . GLN A 1 95 ? -7.013 9.691 5.654 1.00 64.94 95 GLN A N 1
ATOM 786 C CA . GLN A 1 95 ? -7.152 8.668 4.609 1.00 64.94 95 GLN A CA 1
ATOM 787 C C . GLN A 1 95 ? -6.489 7.332 4.978 1.00 64.94 95 GLN A C 1
ATOM 789 O O . GLN A 1 95 ? -6.760 6.324 4.328 1.00 64.94 95 GLN A O 1
ATOM 794 N N . ASP A 1 96 ? -5.689 7.297 6.047 1.00 68.12 96 ASP A N 1
ATOM 795 C CA . ASP A 1 96 ? -5.039 6.089 6.559 1.00 68.12 96 ASP A CA 1
ATOM 796 C C . ASP A 1 96 ? -6.033 5.217 7.353 1.00 68.12 96 ASP A C 1
ATOM 798 O O . ASP A 1 96 ? -5.909 5.003 8.561 1.00 68.12 96 ASP A O 1
ATOM 802 N N . LEU A 1 97 ? -7.066 4.709 6.677 1.00 73.12 97 LEU A N 1
ATOM 803 C CA . LEU A 1 97 ? -7.945 3.685 7.234 1.00 73.12 97 LEU A CA 1
ATOM 804 C C . LEU A 1 97 ? -7.180 2.359 7.271 1.00 73.12 97 LEU A C 1
ATOM 806 O O . LEU A 1 97 ? -7.026 1.678 6.257 1.00 73.12 97 LEU A O 1
ATOM 810 N N . ALA A 1 98 ? -6.676 1.996 8.450 1.00 77.94 98 ALA A N 1
ATOM 811 C CA . ALA A 1 98 ? -6.000 0.722 8.638 1.00 77.94 98 ALA A CA 1
ATOM 812 C C . ALA A 1 98 ? -6.957 -0.450 8.329 1.00 77.94 98 ALA A C 1
ATOM 814 O O . ALA A 1 98 ? -8.115 -0.431 8.763 1.00 77.94 98 ALA A O 1
ATOM 815 N N . PRO A 1 99 ? -6.494 -1.496 7.622 1.00 83.56 99 PRO A N 1
ATOM 816 C CA . PRO A 1 99 ? -7.314 -2.668 7.358 1.00 83.56 99 PRO A CA 1
ATOM 817 C C . PRO A 1 99 ? -7.675 -3.386 8.665 1.00 83.56 99 PRO A C 1
ATOM 819 O O . PRO A 1 99 ? -6.867 -3.511 9.591 1.00 83.56 99 PRO A O 1
ATOM 822 N N . ILE A 1 100 ? -8.909 -3.883 8.732 1.00 84.88 100 ILE A N 1
ATOM 823 C CA . ILE A 1 100 ? -9.440 -4.579 9.905 1.00 84.88 100 ILE A CA 1
ATOM 824 C C . ILE A 1 100 ? -8.739 -5.941 10.036 1.00 84.88 100 ILE A C 1
ATOM 826 O O . ILE A 1 100 ? -8.979 -6.849 9.248 1.00 84.88 100 ILE A O 1
ATOM 830 N N . SER A 1 101 ? -7.894 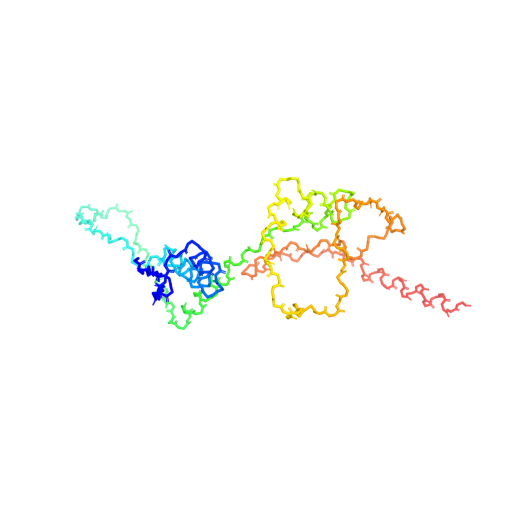-6.099 11.059 1.00 85.56 101 SER A N 1
ATOM 831 C CA . SER A 1 101 ? -7.106 -7.321 11.334 1.00 85.56 101 SER A CA 1
ATOM 832 C C . SER A 1 101 ? -7.564 -8.087 12.584 1.00 85.56 101 SER A C 1
ATOM 834 O O . SER A 1 101 ? -6.824 -8.887 13.154 1.00 85.56 101 SER A O 1
ATOM 836 N N . VAL A 1 102 ? -8.792 -7.843 13.054 1.00 87.56 102 VAL A N 1
ATOM 837 C CA . VAL A 1 102 ? -9.315 -8.420 14.310 1.00 87.56 102 VAL A CA 1
ATOM 838 C C . VAL A 1 102 ? -9.375 -9.948 14.253 1.00 87.56 102 VAL A C 1
ATOM 840 O O . VAL A 1 102 ? -8.986 -10.616 15.209 1.00 87.56 102 VAL A O 1
ATOM 843 N N . LEU A 1 103 ? -9.805 -10.503 13.116 1.00 88.38 103 LEU A N 1
ATOM 844 C CA . LEU A 1 103 ? -9.966 -11.946 12.943 1.00 88.38 103 LEU A CA 1
ATOM 845 C C . LEU A 1 103 ? -8.632 -12.696 13.069 1.00 88.38 103 LEU A C 1
ATOM 847 O O . LEU A 1 103 ? -8.558 -13.720 13.740 1.00 88.38 103 LEU A O 1
ATOM 851 N N . GLU A 1 104 ? -7.563 -12.150 12.491 1.00 88.56 104 GLU A N 1
ATOM 852 C CA . GLU A 1 104 ? -6.220 -12.730 12.582 1.00 88.56 104 GLU A CA 1
ATOM 853 C C . GLU A 1 104 ? -5.742 -12.818 14.041 1.00 88.56 104 GLU A C 1
ATOM 855 O O . GLU A 1 104 ? -5.171 -13.824 14.459 1.00 88.56 104 GLU A O 1
ATOM 860 N N . LYS A 1 105 ? -6.032 -11.792 14.850 1.00 85.69 105 LYS A N 1
ATOM 861 C CA . LYS A 1 105 ? -5.670 -11.761 16.276 1.00 85.69 105 LYS A CA 1
ATOM 862 C C . LYS A 1 105 ? -6.464 -12.779 17.092 1.00 85.69 105 LYS A C 1
ATOM 864 O O . LYS A 1 105 ? -5.877 -13.466 17.923 1.00 85.69 105 LYS A O 1
ATOM 869 N N . LEU A 1 106 ? -7.768 -12.892 16.834 1.00 86.69 106 LEU A N 1
ATOM 870 C CA . LEU A 1 106 ? -8.656 -13.835 17.520 1.00 86.69 106 LEU A CA 1
ATOM 871 C C . LEU A 1 106 ? -8.246 -15.290 17.290 1.00 86.69 106 LEU A C 1
ATOM 873 O O . LEU A 1 106 ? -8.193 -16.082 18.225 1.00 86.69 106 LEU A O 1
ATOM 877 N N . TYR A 1 107 ? -7.912 -15.634 16.049 1.00 88.06 107 TYR A N 1
ATOM 878 C CA . TYR A 1 107 ? -7.625 -17.012 15.659 1.00 88.06 107 TYR A CA 1
ATOM 879 C C . TYR A 1 107 ? -6.144 -17.392 15.774 1.00 88.06 107 TYR A C 1
ATOM 881 O O . TYR A 1 107 ? -5.770 -18.486 15.352 1.00 88.06 107 TYR A O 1
ATOM 889 N N . ARG A 1 108 ? -5.295 -16.544 16.371 1.00 85.00 108 ARG A N 1
ATOM 890 C CA . ARG A 1 108 ? -3.833 -16.730 16.425 1.00 85.00 108 ARG A CA 1
ATOM 891 C C . ARG A 1 108 ? -3.388 -18.069 17.022 1.00 85.00 108 ARG A C 1
ATOM 893 O O . ARG A 1 108 ? -2.410 -18.642 16.555 1.00 85.00 108 ARG A O 1
ATOM 900 N N . HIS A 1 109 ? -4.121 -18.574 18.013 1.00 83.25 109 HIS A N 1
ATOM 901 C CA . HIS A 1 109 ? -3.848 -19.852 18.684 1.00 83.25 109 HIS A CA 1
ATOM 902 C C . HIS A 1 109 ? -4.792 -20.969 18.220 1.00 83.25 109 HIS A C 1
ATOM 904 O O . HIS A 1 109 ? -4.934 -21.977 18.897 1.00 83.25 109 HIS A O 1
ATOM 910 N N . SER A 1 110 ? -5.487 -20.798 17.095 1.00 85.88 110 SER A N 1
ATOM 911 C CA . SER A 1 110 ? -6.366 -21.840 16.561 1.00 85.88 110 SER A CA 1
ATOM 912 C C . SER A 1 110 ? -5.558 -22.976 15.911 1.00 85.88 110 SER A C 1
ATOM 914 O O . SER A 1 110 ? -4.489 -22.728 15.343 1.00 85.88 110 SER A O 1
ATOM 916 N N . PRO A 1 111 ? -6.067 -24.223 15.918 1.00 87.38 111 PRO A N 1
ATOM 917 C CA . PRO A 1 111 ? -5.356 -25.400 15.404 1.00 87.38 111 PRO A CA 1
ATOM 918 C C . PRO A 1 111 ? -4.933 -25.319 13.932 1.00 87.38 111 PRO A C 1
ATOM 920 O O . PRO A 1 111 ? -3.990 -25.990 13.521 1.00 87.38 111 PRO A O 1
ATOM 923 N N . ALA A 1 112 ? -5.616 -24.508 13.122 1.00 88.19 112 ALA A N 1
ATOM 924 C CA . ALA A 1 112 ? -5.368 -24.384 11.687 1.00 88.19 112 ALA A CA 1
ATOM 925 C C . ALA A 1 112 ? -4.889 -22.984 11.266 1.00 88.19 112 ALA A C 1
ATOM 927 O O . ALA A 1 112 ? -4.904 -22.673 10.073 1.00 88.19 112 ALA A O 1
ATOM 928 N N . TYR A 1 113 ? -4.438 -22.149 12.211 1.00 90.12 113 TYR A N 1
ATOM 929 C CA . TYR A 1 113 ? -4.060 -20.756 11.947 1.00 90.12 113 TYR A CA 1
ATOM 930 C C . TYR A 1 113 ? -3.076 -20.614 10.778 1.00 90.12 113 TYR A C 1
ATOM 932 O O . TYR A 1 113 ? -3.322 -19.861 9.832 1.00 90.12 113 TYR A O 1
ATOM 940 N N . ALA A 1 114 ? -1.998 -21.403 10.803 1.00 91.38 114 ALA A N 1
ATOM 941 C CA . ALA A 1 114 ? -0.941 -21.359 9.798 1.00 91.38 114 ALA A CA 1
ATOM 942 C C . ALA A 1 114 ? -1.461 -21.622 8.379 1.00 91.38 114 ALA A C 1
ATOM 944 O O . ALA A 1 114 ? -0.997 -21.021 7.421 1.00 91.38 114 ALA A O 1
ATOM 945 N N . LYS A 1 115 ? -2.455 -22.498 8.220 1.00 91.31 115 LYS A N 1
ATOM 946 C CA . LYS A 1 115 ? -2.944 -22.922 6.901 1.00 91.31 115 LYS A CA 1
ATOM 947 C C . LYS A 1 115 ? -3.817 -21.864 6.221 1.00 91.31 115 LYS A C 1
ATOM 949 O O . LYS A 1 115 ? -3.909 -21.870 4.996 1.00 91.31 115 LYS A O 1
ATOM 954 N N . VAL A 1 116 ? -4.451 -20.984 7.001 1.00 91.38 116 VAL A N 1
ATOM 955 C CA . VAL A 1 116 ? -5.442 -20.009 6.514 1.00 91.38 116 VAL A CA 1
ATOM 956 C C . VAL A 1 116 ? -4.903 -18.579 6.549 1.00 91.38 116 VAL A C 1
ATOM 958 O O . VAL A 1 116 ? -4.995 -17.863 5.554 1.00 91.38 116 VAL A O 1
ATOM 961 N N . PHE A 1 117 ? -4.324 -18.160 7.677 1.00 91.44 117 PHE A N 1
ATOM 962 C CA . PHE A 1 117 ? -3.942 -16.763 7.909 1.00 91.44 117 PHE A CA 1
ATOM 963 C C . PHE A 1 117 ? -2.511 -16.442 7.468 1.00 91.44 117 PHE A C 1
ATOM 965 O O . PHE A 1 117 ? -2.210 -15.295 7.148 1.00 91.44 117 PHE A O 1
ATOM 972 N N . VAL A 1 118 ? -1.624 -17.439 7.383 1.00 91.56 118 VAL A N 1
ATOM 973 C CA . VAL A 1 118 ? -0.264 -17.228 6.869 1.00 91.56 118 VAL A CA 1
ATOM 974 C C . VAL A 1 118 ? -0.283 -17.359 5.352 1.00 91.56 118 VAL A C 1
ATOM 976 O O . VAL A 1 118 ? -0.396 -18.462 4.819 1.00 91.56 118 VAL A O 1
ATOM 979 N N . SER A 1 119 ? -0.120 -16.236 4.651 1.00 91.00 119 SER A N 1
ATOM 980 C CA . SER A 1 119 ? -0.148 -16.176 3.180 1.00 91.00 119 SER A CA 1
ATOM 981 C C . SER A 1 119 ? 0.798 -17.182 2.517 1.00 91.00 119 SER A C 1
ATOM 983 O O . SER A 1 119 ? 0.422 -17.853 1.564 1.00 91.00 119 SER A O 1
ATOM 985 N N . GLU A 1 120 ? 1.991 -17.374 3.081 1.00 92.12 120 GLU A N 1
ATOM 986 C CA . GLU A 1 120 ? 3.004 -18.315 2.585 1.00 92.12 120 GLU A CA 1
ATOM 987 C C . GLU A 1 120 ? 2.579 -19.794 2.655 1.00 92.12 120 GLU A C 1
ATOM 989 O O . GLU A 1 120 ? 3.167 -20.632 1.967 1.00 92.12 120 GLU A O 1
ATOM 994 N N . CYS A 1 121 ? 1.605 -20.134 3.503 1.00 91.19 121 CYS A N 1
ATOM 995 C CA . CYS A 1 121 ? 1.125 -21.499 3.736 1.00 91.19 121 CYS A CA 1
ATOM 996 C C . CYS A 1 121 ? -0.254 -21.777 3.114 1.00 91.19 121 CYS A C 1
ATOM 998 O O . CYS A 1 121 ? -0.721 -22.924 3.167 1.00 91.19 121 CYS A O 1
ATOM 1000 N N . ARG A 1 122 ? -0.887 -20.761 2.509 1.00 92.25 122 ARG A N 1
ATOM 1001 C CA . ARG A 1 122 ? -2.147 -20.910 1.777 1.00 92.25 122 ARG A CA 1
ATOM 1002 C C . ARG A 1 122 ? -1.944 -21.711 0.492 1.00 92.25 122 ARG A C 1
ATOM 1004 O O . ARG A 1 122 ? -0.893 -21.640 -0.141 1.00 92.25 122 ARG A O 1
ATOM 1011 N N . LEU A 1 123 ? -2.967 -22.461 0.092 1.00 92.56 123 LEU A N 1
ATOM 1012 C CA . LEU A 1 123 ? -2.914 -23.293 -1.116 1.00 92.56 123 LEU A CA 1
ATOM 1013 C C . LEU A 1 123 ? -3.049 -22.478 -2.410 1.00 92.56 123 LEU A C 1
ATOM 1015 O O . LEU A 1 123 ? -2.461 -22.849 -3.418 1.00 92.56 123 LEU A O 1
ATOM 1019 N N . ASP A 1 124 ? -3.791 -21.372 -2.369 1.00 93.75 124 ASP A N 1
ATOM 1020 C CA . ASP A 1 124 ? -4.089 -20.523 -3.527 1.00 93.75 124 ASP A CA 1
ATOM 1021 C C . ASP A 1 124 ? -2.940 -19.561 -3.871 1.00 93.75 124 ASP A C 1
ATOM 1023 O O . ASP A 1 124 ? -2.498 -19.466 -5.011 1.00 93.75 124 ASP A O 1
ATOM 1027 N N . THR A 1 125 ? -2.428 -18.869 -2.858 1.00 93.75 125 THR A N 1
ATOM 1028 C CA . THR A 1 125 ? -1.479 -17.752 -2.975 1.00 93.75 125 THR A CA 1
ATOM 1029 C C . THR A 1 125 ? -0.090 -18.093 -2.441 1.00 93.75 125 THR A C 1
ATOM 1031 O O . THR A 1 125 ? 0.864 -17.355 -2.670 1.00 93.75 125 THR A O 1
ATOM 1034 N N . GLY A 1 126 ? 0.082 -19.227 -1.756 1.00 92.56 126 GLY A N 1
ATOM 1035 C CA . GLY A 1 126 ? 1.356 -19.559 -1.115 1.00 92.56 126 GLY A CA 1
ATOM 1036 C C . GLY A 1 126 ? 2.512 -19.704 -2.102 1.00 92.56 126 GLY A C 1
ATOM 1037 O O . GLY A 1 126 ? 3.625 -19.273 -1.804 1.00 92.56 126 GLY A O 1
ATOM 1038 N N . GLN A 1 127 ? 2.262 -20.263 -3.290 1.00 92.75 127 GLN A N 1
ATOM 1039 C CA . GLN A 1 127 ? 3.297 -20.403 -4.319 1.00 92.75 127 GLN A CA 1
ATOM 1040 C C . GLN A 1 127 ? 3.697 -19.050 -4.918 1.00 92.75 127 GLN A C 1
ATOM 1042 O O . GLN A 1 127 ? 4.890 -18.764 -5.011 1.00 92.75 127 GLN A O 1
ATOM 1047 N N . SER A 1 128 ? 2.731 -18.188 -5.257 1.00 93.75 128 SER A N 1
ATOM 1048 C CA . SER A 1 128 ? 3.028 -16.855 -5.795 1.00 93.75 128 SER A CA 1
ATOM 1049 C C . SER A 1 128 ? 3.794 -16.004 -4.783 1.00 93.75 128 SER A C 1
ATOM 1051 O O . SER A 1 128 ? 4.849 -15.474 -5.115 1.00 93.75 128 SER A O 1
ATOM 1053 N N . VAL A 1 129 ? 3.368 -15.990 -3.517 1.00 91.81 129 VAL A N 1
ATOM 1054 C CA . VAL A 1 129 ? 4.043 -15.248 -2.436 1.00 91.81 129 VAL A CA 1
ATOM 1055 C C . VAL A 1 129 ? 5.500 -15.691 -2.253 1.00 91.81 129 VAL A C 1
ATOM 1057 O O . VAL A 1 129 ? 6.369 -14.870 -1.962 1.00 91.81 129 VAL A O 1
ATOM 1060 N N . ARG A 1 130 ? 5.805 -16.985 -2.424 1.00 89.94 130 ARG A N 1
ATOM 1061 C CA . ARG A 1 130 ? 7.184 -17.500 -2.335 1.00 89.94 130 ARG A CA 1
ATOM 1062 C C . ARG A 1 130 ? 8.034 -17.083 -3.533 1.00 89.94 130 ARG A C 1
ATOM 1064 O O . ARG A 1 130 ? 9.197 -16.742 -3.332 1.00 89.94 130 ARG A O 1
ATOM 1071 N N . LEU A 1 131 ? 7.465 -17.103 -4.739 1.00 91.50 131 LEU A N 1
ATOM 1072 C CA . LEU A 1 131 ? 8.147 -16.711 -5.978 1.00 91.50 131 LEU A CA 1
ATOM 1073 C C . LEU A 1 131 ? 8.381 -15.197 -6.069 1.00 91.50 131 LEU A C 1
ATOM 1075 O O . LEU A 1 131 ? 9.389 -14.765 -6.620 1.00 91.50 131 LEU A O 1
ATOM 1079 N N . GLU A 1 132 ? 7.484 -14.394 -5.497 1.00 90.62 132 GLU A N 1
ATOM 1080 C CA . GLU A 1 132 ? 7.585 -12.931 -5.460 1.00 90.62 132 GLU A CA 1
ATOM 1081 C C . GLU A 1 132 ? 8.638 -12.411 -4.469 1.00 90.62 132 GLU A C 1
ATOM 1083 O O . GLU A 1 132 ? 8.984 -11.227 -4.493 1.00 90.62 132 GLU A O 1
ATOM 1088 N N . ARG A 1 133 ? 9.193 -13.271 -3.602 1.00 87.31 133 ARG A N 1
ATOM 1089 C CA . ARG A 1 133 ? 10.272 -12.874 -2.689 1.00 87.31 133 ARG A CA 1
ATOM 1090 C C . ARG A 1 133 ? 11.484 -12.394 -3.479 1.00 87.31 133 ARG A C 1
ATOM 1092 O O . ARG A 1 133 ? 12.121 -13.151 -4.209 1.00 87.31 133 ARG A O 1
ATOM 1099 N N . LEU A 1 134 ? 11.833 -11.123 -3.280 1.00 81.62 134 LEU A N 1
ATOM 1100 C CA . LEU A 1 134 ? 12.948 -10.509 -3.986 1.00 81.62 134 LEU A CA 1
ATOM 1101 C C . LEU A 1 134 ? 14.276 -11.203 -3.638 1.00 81.62 134 LEU A C 1
ATOM 1103 O O . LEU A 1 134 ? 14.521 -11.527 -2.472 1.00 81.62 134 LEU A O 1
ATOM 1107 N N . PRO A 1 135 ? 15.185 -11.360 -4.616 1.00 81.62 135 PRO A N 1
ATOM 1108 C CA . PRO A 1 135 ? 16.501 -11.919 -4.359 1.00 81.62 135 PRO A CA 1
ATOM 1109 C C . PRO A 1 135 ? 17.286 -10.988 -3.429 1.00 81.62 135 PRO A C 1
ATOM 1111 O O . PRO A 1 135 ? 17.568 -9.831 -3.763 1.00 81.62 135 PRO A O 1
ATOM 1114 N N . GLN A 1 136 ? 17.683 -11.499 -2.266 1.00 77.12 136 GLN A N 1
ATOM 1115 C CA . GLN A 1 136 ? 18.513 -10.770 -1.313 1.00 77.12 136 GLN A CA 1
ATOM 1116 C C . GLN A 1 136 ? 19.973 -10.759 -1.791 1.00 77.12 136 GLN A C 1
ATOM 1118 O O . GLN A 1 136 ? 20.820 -11.490 -1.298 1.00 77.12 136 GLN A O 1
ATOM 1123 N N . ARG A 1 137 ? 20.268 -9.930 -2.800 1.00 78.12 137 ARG A N 1
ATOM 1124 C CA . ARG A 1 137 ? 21.631 -9.764 -3.344 1.00 78.12 137 ARG A CA 1
ATOM 1125 C C . ARG A 1 137 ? 22.527 -8.877 -2.479 1.00 78.12 137 ARG A C 1
ATOM 1127 O O . ARG A 1 137 ? 23.741 -8.912 -2.619 1.00 78.12 137 ARG A O 1
ATOM 1134 N N . ALA A 1 138 ? 21.939 -8.023 -1.641 1.00 77.38 138 ALA A N 1
ATOM 1135 C CA . ALA A 1 138 ? 22.703 -7.123 -0.789 1.00 77.38 138 ALA A CA 1
ATOM 1136 C C . ALA A 1 138 ? 23.088 -7.837 0.513 1.00 77.38 138 ALA A C 1
ATOM 1138 O O . ALA A 1 138 ? 22.209 -8.277 1.250 1.00 77.38 138 ALA A O 1
ATOM 1139 N N . ASN A 1 139 ? 24.381 -7.840 0.848 1.00 70.31 139 ASN A N 1
ATOM 1140 C CA . ASN A 1 139 ? 24.907 -8.399 2.106 1.00 70.31 139 ASN A CA 1
ATOM 1141 C C . ASN A 1 139 ? 24.521 -7.592 3.356 1.00 70.31 139 ASN A C 1
ATOM 1143 O O . ASN A 1 139 ? 24.918 -7.925 4.471 1.00 70.31 139 ASN A O 1
ATOM 1147 N N . LYS A 1 140 ? 23.723 -6.531 3.198 1.00 65.44 140 LYS A N 1
ATOM 1148 C CA . LYS A 1 140 ? 23.077 -5.883 4.332 1.00 65.44 140 LYS A CA 1
ATOM 1149 C C . LYS A 1 140 ? 22.009 -6.848 4.830 1.00 65.44 140 LYS A C 1
ATOM 1151 O O . LYS A 1 140 ? 20.936 -6.949 4.232 1.00 65.44 140 LYS A O 1
ATOM 1156 N N . ARG A 1 141 ? 22.302 -7.561 5.925 1.00 57.47 141 ARG A N 1
ATOM 1157 C CA . ARG A 1 141 ? 21.235 -8.108 6.765 1.00 57.47 141 ARG A CA 1
ATOM 1158 C C . ARG A 1 141 ? 20.264 -6.944 6.988 1.00 57.47 141 ARG A C 1
ATOM 1160 O O . ARG A 1 141 ? 20.742 -5.858 7.336 1.00 57.47 141 ARG A O 1
ATOM 1167 N N . PRO A 1 142 ? 18.953 -7.101 6.721 1.00 59.16 142 PRO A N 1
ATOM 1168 C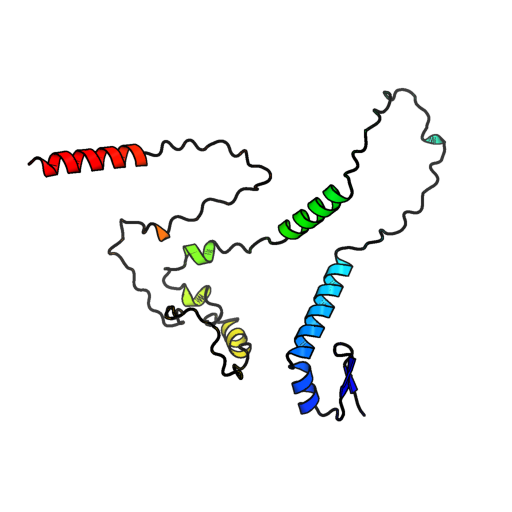 CA . PRO A 1 142 ? 18.001 -6.090 7.160 1.00 59.16 142 PRO A CA 1
ATOM 1169 C C . PRO A 1 142 ? 18.338 -5.803 8.620 1.00 59.16 142 PRO A C 1
ATOM 1171 O O . PRO A 1 142 ? 18.690 -6.747 9.333 1.00 59.16 142 PRO A O 1
ATOM 1174 N N . GLN A 1 143 ? 18.333 -4.536 9.038 1.00 53.28 143 GLN A N 1
ATOM 1175 C CA . GLN A 1 143 ? 18.441 -4.192 10.453 1.00 53.28 143 GLN A CA 1
ATOM 1176 C C . GLN A 1 143 ? 17.222 -4.779 11.172 1.00 53.28 143 GLN A C 1
ATOM 1178 O O . GLN A 1 143 ? 16.243 -4.107 11.467 1.00 53.28 143 GLN A O 1
ATOM 1183 N N . ARG A 1 144 ? 17.255 -6.090 11.375 1.00 51.75 144 ARG A N 1
ATOM 1184 C CA . ARG A 1 144 ? 16.464 -6.805 12.334 1.00 51.75 144 ARG A CA 1
ATOM 1185 C C . ARG A 1 144 ? 17.114 -6.419 13.636 1.00 51.75 144 ARG A C 1
ATOM 1187 O O . ARG A 1 144 ? 18.268 -6.756 13.896 1.00 51.75 144 ARG A O 1
ATOM 1194 N N . THR A 1 145 ? 16.374 -5.631 14.396 1.00 47.16 145 THR A N 1
ATOM 1195 C CA . THR A 1 145 ? 16.441 -5.663 15.848 1.00 47.16 145 THR A CA 1
ATOM 1196 C C . THR A 1 145 ? 16.804 -7.084 16.286 1.00 47.16 145 THR A C 1
ATOM 1198 O O . THR A 1 145 ? 16.252 -8.050 15.763 1.00 47.16 145 THR A O 1
ATOM 1201 N N . ALA A 1 146 ? 17.778 -7.226 17.181 1.00 48.59 146 ALA A N 1
ATOM 1202 C CA . ALA A 1 146 ? 18.322 -8.505 17.643 1.00 48.59 146 ALA A CA 1
ATOM 1203 C C . ALA A 1 146 ? 17.316 -9.356 18.460 1.00 48.59 146 ALA A C 1
ATOM 1205 O O . ALA A 1 146 ? 17.700 -10.069 19.379 1.00 48.59 146 ALA A O 1
ATOM 1206 N N . ALA A 1 147 ? 16.021 -9.269 18.158 1.00 53.97 147 ALA A N 1
ATOM 1207 C CA . ALA A 1 147 ? 15.015 -10.202 18.614 1.00 53.97 147 ALA A CA 1
ATOM 1208 C C . ALA A 1 147 ? 15.099 -11.438 17.713 1.00 53.97 147 ALA A C 1
ATOM 1210 O O . ALA A 1 147 ? 14.965 -11.328 16.492 1.00 53.97 147 ALA A O 1
ATOM 1211 N N . ALA A 1 148 ? 15.358 -12.603 18.309 1.00 48.94 148 ALA A N 1
ATOM 1212 C CA . ALA A 1 148 ? 15.211 -13.883 17.632 1.00 48.94 148 ALA A CA 1
ATOM 1213 C C . ALA A 1 148 ? 13.873 -13.885 16.887 1.00 48.94 148 ALA A C 1
ATOM 1215 O O . ALA A 1 148 ? 12.840 -13.586 17.489 1.00 48.94 148 ALA A O 1
ATOM 1216 N N . ASP A 1 149 ? 13.885 -14.161 15.582 1.00 53.31 149 ASP A N 1
ATOM 1217 C CA . ASP A 1 149 ? 12.628 -14.293 14.863 1.00 53.31 149 ASP A CA 1
ATOM 1218 C C . ASP A 1 149 ? 11.821 -15.392 15.542 1.00 53.31 149 ASP A C 1
ATOM 1220 O O . ASP A 1 149 ? 12.295 -16.534 15.580 1.00 53.31 149 ASP A O 1
ATOM 1224 N N . PRO A 1 150 ? 10.619 -15.098 16.067 1.00 62.62 150 PRO A N 1
ATOM 1225 C CA . PRO A 1 150 ? 9.731 -16.172 16.456 1.00 62.62 150 PRO A CA 1
ATOM 1226 C C . PRO A 1 150 ? 9.550 -17.036 15.210 1.00 62.62 150 PRO A C 1
ATOM 1228 O O . PRO A 1 150 ? 9.230 -16.506 14.138 1.00 62.62 150 PRO A O 1
ATOM 1231 N N . GLN A 1 151 ? 9.844 -18.337 15.322 1.00 64.31 151 GLN A N 1
ATOM 1232 C CA . GLN A 1 151 ? 9.700 -19.272 14.210 1.00 64.31 151 GLN A CA 1
ATOM 1233 C C . GLN A 1 151 ? 8.323 -19.044 13.587 1.00 64.31 151 GLN A C 1
ATOM 1235 O O . GLN A 1 151 ? 7.297 -19.205 14.251 1.00 64.31 151 GLN A O 1
ATOM 1240 N N . LYS A 1 152 ? 8.299 -18.579 12.331 1.00 71.75 152 LYS A N 1
ATOM 1241 C CA . LYS A 1 152 ? 7.035 -18.366 11.631 1.00 71.75 152 LYS A CA 1
ATOM 1242 C C . LYS A 1 152 ? 6.303 -19.708 11.598 1.00 71.75 152 LYS A C 1
ATOM 1244 O O . LYS A 1 152 ? 6.935 -20.707 11.245 1.00 71.75 152 LYS A O 1
ATOM 1249 N N . PRO A 1 153 ? 5.007 -19.746 11.939 1.00 79.12 153 PRO A N 1
ATOM 1250 C CA . PRO A 1 153 ? 4.264 -20.991 11.923 1.00 79.12 153 PRO A CA 1
ATOM 1251 C C . PRO A 1 153 ? 4.265 -21.558 10.501 1.00 79.12 153 PRO A C 1
ATOM 1253 O O . PRO A 1 153 ? 3.855 -20.895 9.545 1.00 79.12 153 PRO A O 1
ATOM 1256 N N . THR A 1 154 ? 4.803 -22.765 10.364 1.00 84.56 154 THR A N 1
ATOM 1257 C CA . THR A 1 154 ? 4.833 -23.521 9.115 1.00 84.56 154 THR A CA 1
ATOM 1258 C C . THR A 1 154 ? 3.516 -24.266 8.922 1.00 84.56 154 THR A C 1
ATOM 1260 O O . THR A 1 154 ? 2.712 -24.410 9.839 1.00 84.56 154 THR A O 1
ATOM 1263 N N . ARG A 1 155 ? 3.274 -24.775 7.713 1.00 87.19 155 ARG A N 1
ATOM 1264 C CA . ARG A 1 155 ? 2.060 -25.549 7.412 1.00 87.19 155 ARG A CA 1
ATOM 1265 C C . ARG A 1 155 ? 1.890 -26.781 8.319 1.00 87.19 155 ARG A C 1
ATOM 1267 O O . ARG A 1 155 ? 0.752 -27.166 8.595 1.00 87.19 155 ARG A O 1
ATOM 1274 N N . ASP A 1 156 ? 3.005 -27.350 8.772 1.00 87.31 156 ASP A N 1
ATOM 1275 C CA . ASP A 1 156 ? 3.070 -28.596 9.541 1.00 87.31 156 ASP A CA 1
ATOM 1276 C C . ASP A 1 156 ? 3.028 -28.365 11.059 1.00 87.31 156 ASP A C 1
ATOM 1278 O O . ASP A 1 156 ? 3.195 -29.303 11.835 1.00 87.31 156 ASP A O 1
ATOM 1282 N N . THR A 1 157 ? 2.796 -27.125 11.511 1.00 84.69 157 THR A N 1
ATOM 1283 C CA . THR A 1 157 ? 2.636 -26.841 12.940 1.00 84.69 157 THR A CA 1
ATOM 1284 C C . THR A 1 157 ? 1.461 -27.627 13.501 1.00 84.69 157 THR A C 1
ATOM 1286 O O . THR A 1 157 ? 0.309 -27.405 13.116 1.00 84.69 157 THR A O 1
ATOM 1289 N N . LEU A 1 158 ? 1.758 -28.528 14.432 1.00 83.62 158 LEU A N 1
ATOM 1290 C CA . LEU A 1 158 ? 0.750 -29.254 15.187 1.00 83.62 158 LEU A CA 1
ATOM 1291 C C . LEU A 1 158 ? 0.164 -28.353 16.269 1.00 83.62 158 LEU A C 1
ATOM 1293 O O . LEU A 1 158 ? 0.883 -27.608 16.937 1.00 83.62 158 LEU A O 1
ATOM 1297 N N . TYR A 1 159 ? -1.150 -28.449 16.445 1.00 83.94 159 TYR A N 1
ATOM 1298 C CA . TYR A 1 159 ? -1.842 -27.748 17.511 1.00 83.94 159 TYR A CA 1
ATOM 1299 C C . TYR A 1 159 ? -1.419 -28.314 18.867 1.00 83.94 159 TYR A C 1
ATOM 1301 O O . TYR A 1 159 ? -1.633 -29.494 19.143 1.00 83.94 159 TYR A O 1
ATOM 1309 N N . LYS A 1 160 ? -0.819 -27.465 19.702 1.00 81.06 160 LYS A N 1
ATOM 1310 C CA . LYS A 1 160 ? -0.495 -27.768 21.095 1.00 81.06 160 LYS A CA 1
ATOM 1311 C C . LYS A 1 160 ? -1.346 -26.858 21.980 1.00 81.06 160 LYS A C 1
ATOM 1313 O O . LYS A 1 160 ? -1.019 -25.681 22.101 1.00 81.06 160 LYS A O 1
ATOM 1318 N N . PRO A 1 161 ? -2.483 -27.346 22.494 1.00 75.88 161 PRO A N 1
ATOM 1319 C CA . PRO A 1 161 ? -3.307 -26.571 23.409 1.00 75.88 161 PRO A CA 1
ATOM 1320 C C . PRO A 1 161 ? -2.612 -26.433 24.768 1.00 75.88 161 PRO A C 1
ATOM 1322 O O . PRO A 1 161 ? -2.351 -27.429 25.443 1.00 75.88 161 PRO A O 1
ATOM 1325 N N . ASP A 1 162 ? -2.364 -25.198 25.192 1.00 71.31 162 ASP A N 1
ATOM 1326 C CA . ASP A 1 162 ? -1.865 -24.898 26.534 1.00 71.31 162 ASP A CA 1
ATOM 1327 C C . ASP A 1 162 ? -3.048 -24.865 27.516 1.00 71.31 162 ASP A C 1
ATOM 1329 O O . ASP A 1 162 ? -3.623 -23.821 27.821 1.00 71.31 162 ASP A O 1
ATOM 1333 N N . TYR A 1 163 ? -3.461 -26.042 27.996 1.00 71.50 163 TYR A N 1
ATOM 1334 C CA . TYR A 1 163 ? -4.574 -26.174 28.949 1.00 71.50 163 TYR A CA 1
ATOM 1335 C C . TYR A 1 163 ? -4.228 -25.720 30.379 1.00 71.50 163 TYR A C 1
ATOM 1337 O O . TYR A 1 163 ? -5.122 -25.609 31.216 1.00 71.50 163 TYR A O 1
ATOM 1345 N N . SER A 1 164 ? -2.957 -25.420 30.672 1.00 68.38 164 SER A N 1
ATOM 1346 C CA . SER A 1 164 ? -2.511 -24.902 31.976 1.00 68.38 164 SER A CA 1
ATOM 1347 C C . SER A 1 164 ? -3.119 -23.539 32.334 1.00 68.38 164 SER A C 1
ATOM 1349 O O . SER A 1 164 ? -3.160 -23.183 33.510 1.00 68.38 164 SER A O 1
ATOM 1351 N N . ASP A 1 165 ? -3.631 -22.811 31.337 1.00 56.78 165 ASP A N 1
ATOM 1352 C CA . ASP A 1 165 ? -4.260 -21.492 31.469 1.00 56.78 165 ASP A CA 1
ATOM 1353 C C . ASP A 1 165 ? -5.789 -21.519 31.274 1.00 56.78 165 ASP A C 1
ATOM 1355 O O . ASP A 1 165 ? -6.415 -20.467 31.156 1.00 56.78 165 ASP A O 1
ATOM 1359 N N . ALA A 1 166 ? -6.437 -22.693 31.302 1.00 54.53 166 ALA A N 1
ATOM 1360 C CA . ALA A 1 166 ? -7.873 -22.861 31.015 1.00 54.53 166 ALA A CA 1
ATOM 1361 C C . ALA A 1 166 ? -8.849 -22.057 31.917 1.00 54.53 166 ALA A C 1
ATOM 1363 O O . ALA A 1 166 ? -10.049 -22.039 31.655 1.00 54.53 166 ALA A O 1
ATOM 1364 N N . GLY A 1 167 ? -8.355 -21.354 32.943 1.00 52.19 167 GLY A N 1
ATOM 1365 C CA . GLY A 1 167 ? -9.108 -20.368 33.734 1.00 52.19 167 GLY A CA 1
ATOM 1366 C C . GLY A 1 167 ? -8.412 -19.011 33.918 1.00 52.19 167 GLY A C 1
ATOM 1367 O O . GLY A 1 167 ? -8.981 -18.106 34.526 1.00 52.19 167 GLY A O 1
ATOM 1368 N N . LYS A 1 168 ? -7.193 -18.835 33.399 1.00 54.16 168 LYS A N 1
ATOM 1369 C CA . LYS A 1 168 ? -6.470 -17.561 33.390 1.00 54.16 168 LYS A CA 1
ATOM 1370 C C . LYS A 1 168 ? -6.413 -17.109 31.948 1.00 54.16 168 LYS A C 1
ATOM 1372 O O . LYS A 1 168 ? -5.489 -17.464 31.237 1.00 54.16 168 LYS A O 1
ATOM 1377 N N . ILE A 1 169 ? -7.398 -16.325 31.510 1.00 53.50 169 ILE A N 1
ATOM 1378 C CA . ILE A 1 169 ? -7.284 -15.600 30.241 1.00 53.50 169 ILE A CA 1
ATOM 1379 C C . ILE A 1 169 ? -5.972 -14.811 30.345 1.00 53.50 169 ILE A C 1
ATOM 1381 O O . ILE A 1 169 ? -5.909 -13.896 31.177 1.00 53.50 169 ILE A O 1
ATOM 1385 N N . PRO A 1 170 ? -4.909 -15.157 29.593 1.00 53.81 170 PRO A N 1
ATOM 1386 C CA . PRO A 1 170 ? -3.696 -14.373 29.652 1.00 53.81 170 PRO A CA 1
ATOM 1387 C C . PRO A 1 170 ? -4.108 -12.962 29.248 1.00 53.81 170 PRO A C 1
ATOM 1389 O O . PRO A 1 170 ? -4.805 -12.763 28.251 1.00 53.81 170 PRO A O 1
ATOM 1392 N N . SER A 1 171 ? -3.722 -11.972 30.046 1.00 51.22 171 SER A N 1
ATOM 1393 C CA . SER A 1 171 ? -4.054 -10.552 29.856 1.00 51.22 171 SER A CA 1
ATOM 1394 C C . SER A 1 171 ? -3.729 -10.019 28.447 1.00 51.22 171 SER A C 1
ATOM 1396 O O . SER A 1 171 ? -4.206 -8.953 28.070 1.00 51.22 171 SER A O 1
A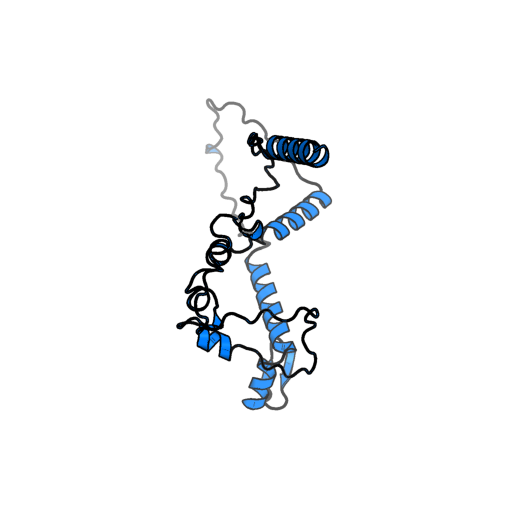TOM 1398 N N . ALA A 1 172 ? -2.983 -10.790 27.649 1.00 52.72 172 ALA A N 1
ATOM 1399 C CA . ALA A 1 172 ? -2.722 -10.613 26.227 1.00 52.72 172 ALA A CA 1
ATOM 1400 C C . ALA A 1 172 ? -3.928 -10.828 25.276 1.00 52.72 172 ALA A C 1
ATOM 1402 O O . ALA A 1 172 ? -3.820 -10.459 24.108 1.00 52.72 172 ALA A O 1
ATOM 1403 N N . VAL A 1 173 ? -5.054 -11.411 25.717 1.00 59.59 173 VAL A N 1
ATOM 1404 C CA . VAL A 1 173 ? -6.202 -11.766 24.839 1.00 59.59 173 VAL A CA 1
ATOM 1405 C C . VAL A 1 173 ? -7.395 -10.811 24.967 1.00 59.59 173 VAL A C 1
ATOM 1407 O O . VAL A 1 173 ? -8.356 -10.915 24.206 1.00 59.59 173 VAL A O 1
ATOM 1410 N N . LEU A 1 174 ? -7.353 -9.821 25.864 1.00 67.19 174 LEU A N 1
ATOM 1411 C CA . LEU A 1 174 ? -8.378 -8.776 25.846 1.00 67.19 174 LEU A CA 1
ATOM 1412 C C . LEU A 1 174 ? -8.225 -7.972 24.549 1.00 67.19 174 LEU A C 1
ATOM 1414 O O . LEU A 1 174 ? -7.237 -7.261 24.359 1.00 67.19 174 LEU A O 1
ATOM 1418 N N . LEU A 1 175 ? -9.190 -8.130 23.636 1.00 73.31 175 LEU A N 1
ATOM 1419 C CA . LEU A 1 175 ? -9.265 -7.333 22.417 1.00 73.31 175 LEU A CA 1
ATOM 1420 C C . LEU A 1 175 ? -9.154 -5.848 22.787 1.00 73.31 175 LEU A C 1
ATOM 1422 O O . LEU A 1 175 ? -9.753 -5.427 23.783 1.00 73.31 175 LEU A O 1
ATOM 1426 N N . PRO A 1 176 ? -8.412 -5.042 22.004 1.00 78.31 176 PRO A N 1
ATOM 1427 C CA . PRO A 1 176 ? -8.409 -3.608 22.228 1.00 78.31 176 PRO A CA 1
ATOM 1428 C C . PRO A 1 176 ? -9.854 -3.093 22.150 1.00 78.31 176 PRO A C 1
ATOM 1430 O O . PRO A 1 176 ? -10.636 -3.609 21.341 1.00 78.31 176 PRO A O 1
ATOM 1433 N N . PRO A 1 177 ? -10.223 -2.095 22.971 1.00 80.50 177 PRO A N 1
ATOM 1434 C CA . PRO A 1 177 ? -11.550 -1.508 22.895 1.00 80.50 177 PRO A CA 1
ATOM 1435 C C . PRO A 1 177 ? -11.808 -0.978 21.476 1.00 80.50 177 PRO A C 1
ATOM 1437 O O . PRO A 1 177 ? -10.859 -0.592 20.780 1.00 80.50 177 PRO A O 1
ATOM 1440 N N . PRO A 1 178 ? -13.073 -0.963 21.026 1.00 82.75 178 PRO A N 1
ATOM 1441 C CA . PRO A 1 178 ? -13.404 -0.476 19.697 1.00 82.75 178 PRO A CA 1
ATOM 1442 C C . PRO A 1 178 ? -12.931 0.981 19.544 1.00 82.75 178 PRO A C 1
ATOM 1444 O O . PRO A 1 178 ? -13.219 1.806 20.416 1.00 82.75 178 PRO A O 1
ATOM 1447 N N . PRO A 1 179 ? -12.191 1.315 18.470 1.00 80.81 179 PRO A N 1
ATOM 1448 C CA . PRO A 1 179 ? -11.720 2.676 18.259 1.00 80.81 179 PRO A CA 1
ATOM 1449 C C . PRO A 1 179 ? -12.909 3.616 18.029 1.00 80.81 179 PRO A C 1
ATOM 1451 O O . PRO A 1 179 ? -13.822 3.300 17.266 1.00 80.81 179 PRO A O 1
ATOM 1454 N N . SER A 1 180 ? -12.885 4.786 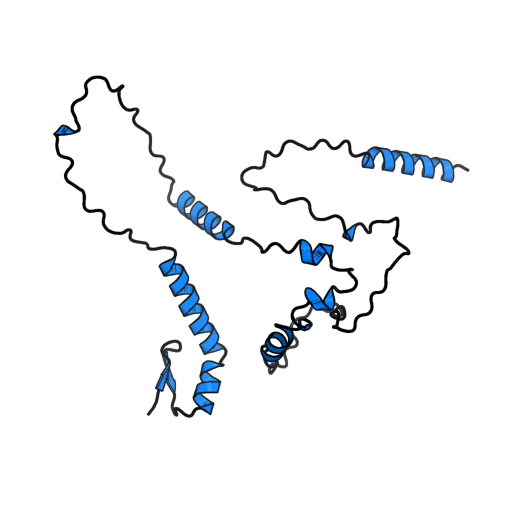18.666 1.00 80.62 180 SER A N 1
ATOM 1455 C CA . SER A 1 180 ? -13.870 5.850 18.466 1.00 80.62 180 SER A CA 1
ATOM 1456 C C . SER A 1 180 ? -13.295 6.980 17.610 1.00 80.62 180 SER A C 1
ATOM 1458 O O . SER A 1 180 ? -12.080 7.168 17.500 1.00 80.62 180 SER A O 1
ATOM 1460 N N . LEU A 1 181 ? -14.176 7.751 16.969 1.00 82.31 181 LEU A N 1
ATOM 1461 C CA . LEU A 1 181 ? -13.756 8.918 16.202 1.00 82.31 181 LEU A CA 1
ATOM 1462 C C . LEU A 1 181 ? -13.304 10.022 17.161 1.00 82.31 181 LEU A C 1
ATOM 1464 O O . LEU A 1 181 ? -14.123 10.600 17.866 1.00 82.31 181 LEU A O 1
ATOM 1468 N N . ALA A 1 182 ? -12.023 10.393 17.117 1.00 81.12 182 ALA A N 1
ATOM 1469 C CA . ALA A 1 182 ? -11.471 11.455 17.966 1.00 81.12 182 ALA A CA 1
ATOM 1470 C C . ALA A 1 182 ? -12.190 12.812 17.808 1.00 81.12 182 ALA A C 1
ATOM 1472 O O . ALA A 1 182 ? -12.215 13.614 18.736 1.00 81.12 182 ALA A O 1
ATOM 1473 N N . ARG A 1 183 ? -12.808 13.070 16.643 1.00 82.62 183 ARG A N 1
ATOM 1474 C CA . ARG A 1 183 ? -13.619 14.278 16.401 1.00 82.62 183 ARG A CA 1
ATOM 1475 C C . ARG A 1 183 ? -14.916 14.296 17.220 1.00 82.62 183 ARG A C 1
ATOM 1477 O O . ARG A 1 183 ? -15.449 15.374 17.461 1.00 82.62 183 ARG A O 1
ATOM 1484 N N . TRP A 1 184 ? -15.418 13.132 17.631 1.00 80.50 184 TRP A N 1
ATOM 1485 C CA . TRP A 1 184 ? -16.639 12.956 18.419 1.00 80.50 184 TRP A CA 1
ATOM 1486 C C . TRP A 1 184 ? -16.313 12.225 19.732 1.00 80.50 184 TRP A C 1
ATOM 1488 O O . TRP A 1 184 ? -16.647 11.052 19.890 1.00 80.50 184 TRP A O 1
ATOM 1498 N N . PRO A 1 185 ? -15.651 12.903 20.688 1.00 65.19 185 PRO A N 1
ATOM 1499 C CA . PRO A 1 185 ? -15.182 12.269 21.919 1.00 65.19 185 PRO A CA 1
ATOM 1500 C C . PRO A 1 185 ? -16.314 11.905 22.894 1.00 65.19 185 PRO A C 1
ATOM 1502 O O . PRO A 1 185 ? -16.075 11.177 23.853 1.00 65.19 185 PRO A O 1
ATOM 1505 N N . ALA A 1 186 ? -17.540 12.387 22.669 1.00 63.66 186 ALA A N 1
ATOM 1506 C CA . ALA A 1 186 ? -18.696 12.121 23.519 1.00 63.66 186 ALA A CA 1
ATOM 1507 C C . ALA A 1 186 ? -19.276 10.715 23.269 1.00 63.66 186 ALA A C 1
ATOM 1509 O O . ALA A 1 186 ? -20.378 10.564 22.751 1.00 63.66 186 ALA A O 1
ATOM 1510 N N . CYS A 1 187 ? -18.537 9.672 23.643 1.00 58.34 187 CYS A N 1
ATOM 1511 C CA . CYS A 1 187 ? -19.185 8.452 24.116 1.00 58.34 187 CYS A CA 1
ATOM 1512 C C . CYS A 1 187 ? -19.537 8.690 25.592 1.00 58.34 187 CYS A C 1
ATOM 1514 O O . CYS A 1 187 ? -18.662 9.153 26.330 1.00 58.34 187 CYS A O 1
ATOM 1516 N N . PRO A 1 188 ? -20.779 8.433 26.043 1.00 61.41 188 PRO A N 1
ATOM 1517 C CA . PRO A 1 188 ? -21.099 8.540 27.461 1.00 61.41 188 PRO A CA 1
ATOM 1518 C C . PRO A 1 188 ? -20.115 7.667 28.252 1.00 61.41 188 PRO A C 1
ATOM 1520 O O . PRO A 1 188 ? -19.756 6.586 27.770 1.00 61.41 188 PRO A O 1
ATOM 1523 N N . PRO A 1 189 ? -19.639 8.115 29.429 1.00 62.72 189 PRO A N 1
ATOM 1524 C CA . PRO A 1 189 ? -18.782 7.282 30.249 1.00 62.72 189 PRO A CA 1
ATOM 1525 C C . PRO A 1 189 ? -19.563 6.007 30.557 1.00 62.72 189 PRO A C 1
ATOM 1527 O O . PRO A 1 189 ? -20.568 6.042 31.265 1.00 62.72 189 PRO A O 1
ATOM 1530 N N . LEU A 1 190 ? -19.117 4.876 30.011 1.00 59.06 190 LEU A N 1
ATOM 1531 C CA . LEU A 1 190 ? -19.511 3.577 30.529 1.00 59.06 190 LEU A CA 1
ATOM 1532 C C . LEU A 1 190 ? -18.902 3.509 31.929 1.00 59.06 190 LEU A C 1
ATOM 1534 O O . LEU A 1 190 ? -17.769 3.061 32.101 1.00 59.06 190 LEU A O 1
ATOM 1538 N N . GLN A 1 191 ? -19.633 4.017 32.923 1.00 60.53 191 GLN A N 1
ATOM 1539 C CA . GLN A 1 191 ? -19.408 3.726 34.332 1.00 60.53 191 GLN A CA 1
ATOM 1540 C C . GLN A 1 191 ? -19.721 2.242 34.537 1.00 60.53 191 GLN A C 1
ATOM 1542 O O . GLN A 1 191 ? -20.730 1.856 35.115 1.00 60.53 191 GLN A O 1
ATOM 1547 N N . LEU A 1 192 ? -18.857 1.383 34.004 1.00 57.25 192 LEU A N 1
ATOM 1548 C CA . LEU A 1 192 ? -18.724 0.029 34.493 1.00 57.25 192 LEU A CA 1
ATOM 1549 C C . LEU A 1 192 ? -18.199 0.186 35.914 1.00 57.25 192 LEU A C 1
ATOM 1551 O O . LEU A 1 192 ? -17.075 0.654 36.103 1.00 57.25 192 LEU A O 1
ATOM 1555 N N . ALA A 1 193 ? -19.026 -0.148 36.903 1.00 58.78 193 ALA A N 1
ATOM 1556 C CA . ALA A 1 193 ? -18.579 -0.347 38.271 1.00 58.78 193 ALA A CA 1
ATOM 1557 C C . ALA A 1 193 ? -17.485 -1.422 38.235 1.00 58.78 193 ALA A C 1
ATOM 1559 O O . ALA A 1 193 ? -17.754 -2.617 38.177 1.00 58.78 193 ALA A O 1
ATOM 1560 N N . SER A 1 194 ? -16.229 -1.000 38.103 1.00 62.53 194 SER A N 1
ATOM 1561 C CA . SER A 1 194 ? -15.126 -1.935 37.995 1.00 62.53 194 SER A CA 1
ATOM 1562 C C . SER A 1 194 ? -14.782 -2.399 39.403 1.00 62.53 194 SER A C 1
ATOM 1564 O O . SER A 1 194 ? -14.135 -1.670 40.156 1.00 62.53 194 SER A O 1
ATOM 1566 N N . ASP A 1 195 ? -15.126 -3.641 39.729 1.00 64.75 195 ASP A N 1
ATOM 1567 C CA . ASP A 1 195 ? -14.753 -4.285 40.995 1.00 64.75 195 ASP A CA 1
ATOM 1568 C C . ASP A 1 195 ? -13.233 -4.460 41.154 1.00 64.75 195 ASP A C 1
ATOM 1570 O O . ASP A 1 195 ? -12.756 -4.960 42.165 1.00 64.75 195 ASP A O 1
ATOM 1574 N N . ARG A 1 196 ? -12.414 -4.027 40.187 1.00 67.75 196 ARG A N 1
ATOM 1575 C CA . ARG A 1 196 ? -10.946 -4.035 40.286 1.00 67.75 196 ARG A CA 1
ATOM 1576 C C . ARG A 1 196 ? -10.420 -3.306 41.521 1.00 67.75 196 ARG A C 1
ATOM 1578 O O . ARG A 1 196 ? -9.480 -3.788 42.142 1.00 67.75 196 ARG A O 1
ATOM 1585 N N . ALA A 1 197 ? -11.024 -2.179 41.894 1.00 69.19 197 ALA A N 1
ATOM 1586 C CA . ALA A 1 197 ? -10.627 -1.473 43.109 1.00 69.19 197 ALA A CA 1
ATOM 1587 C C . ALA A 1 197 ? -11.009 -2.274 44.367 1.00 69.19 197 ALA A C 1
ATOM 1589 O O . ALA A 1 197 ? -10.187 -2.420 45.267 1.00 69.19 197 ALA A O 1
ATOM 1590 N N . ALA A 1 198 ? -12.212 -2.859 44.389 1.00 70.19 198 ALA A N 1
ATOM 1591 C CA . ALA A 1 198 ? -12.706 -3.679 45.496 1.00 70.19 198 ALA A CA 1
ATOM 1592 C C . ALA A 1 198 ? -11.931 -5.003 45.651 1.00 70.19 198 ALA A C 1
ATOM 1594 O O . ALA A 1 198 ? -11.594 -5.426 46.750 1.00 70.19 198 ALA A O 1
ATOM 1595 N N . THR A 1 199 ? -11.577 -5.654 44.547 1.00 75.62 199 THR A N 1
ATOM 1596 C CA . THR A 1 199 ? -10.767 -6.881 44.554 1.00 75.62 199 THR A CA 1
ATOM 1597 C C . THR A 1 199 ? -9.328 -6.607 44.989 1.00 75.62 199 THR A C 1
ATOM 1599 O O . THR A 1 199 ? -8.767 -7.396 45.747 1.00 75.62 199 THR A O 1
ATOM 1602 N N . ALA A 1 200 ? -8.737 -5.474 44.592 1.00 79.62 200 ALA A N 1
ATOM 1603 C CA . ALA A 1 200 ? -7.409 -5.070 45.049 1.00 79.62 200 ALA A CA 1
ATOM 1604 C C . ALA A 1 200 ? -7.377 -4.752 46.554 1.00 79.62 200 ALA A C 1
ATOM 1606 O O . ALA A 1 200 ? -6.432 -5.148 47.240 1.00 79.62 200 ALA A O 1
ATOM 1607 N N . THR A 1 201 ? -8.407 -4.082 47.087 1.00 82.69 201 THR A N 1
ATOM 1608 C CA . THR A 1 201 ? -8.502 -3.817 48.530 1.00 82.69 201 THR A CA 1
ATOM 1609 C C . THR A 1 201 ? -8.686 -5.108 49.318 1.00 82.69 201 THR A C 1
ATOM 1611 O O . THR A 1 201 ? -7.958 -5.317 50.286 1.00 82.69 201 THR A O 1
ATOM 1614 N N . VAL A 1 202 ? -9.562 -6.015 48.871 1.00 84.62 202 VAL A N 1
ATOM 1615 C CA . VAL A 1 202 ? -9.736 -7.336 49.495 1.00 84.62 202 VAL A CA 1
ATOM 1616 C C . VAL A 1 202 ? -8.420 -8.118 49.496 1.00 84.62 202 VAL A C 1
ATOM 1618 O O . VAL A 1 202 ? -8.001 -8.577 50.553 1.00 84.62 202 VAL A O 1
ATOM 1621 N N . GLN A 1 203 ? -7.704 -8.190 48.368 1.00 85.31 203 GLN A N 1
ATOM 1622 C CA . GLN A 1 203 ? -6.405 -8.877 48.284 1.00 85.31 203 GLN A CA 1
ATOM 1623 C C . GLN A 1 203 ? -5.318 -8.250 49.167 1.00 85.31 203 GLN A C 1
ATOM 1625 O O . GLN A 1 203 ? -4.429 -8.943 49.663 1.00 85.31 203 GLN A O 1
ATOM 1630 N N . HIS A 1 204 ? -5.337 -6.927 49.335 1.00 89.38 204 HIS A N 1
ATOM 1631 C CA . HIS A 1 204 ? -4.393 -6.247 50.213 1.00 89.38 204 HIS A CA 1
ATOM 1632 C C . HIS A 1 204 ? -4.689 -6.544 51.687 1.00 89.38 204 HIS A C 1
ATOM 1634 O O . HIS A 1 204 ? -3.768 -6.807 52.463 1.00 89.38 204 HIS A O 1
ATOM 1640 N N . VAL A 1 205 ? -5.971 -6.529 52.065 1.00 91.50 205 VAL A N 1
ATOM 1641 C CA . VAL A 1 205 ? -6.422 -6.844 53.423 1.00 91.50 205 VAL A CA 1
ATOM 1642 C C . VAL A 1 205 ? -6.127 -8.303 53.765 1.00 91.50 205 VAL A C 1
ATOM 1644 O O . VAL A 1 205 ? -5.570 -8.554 54.831 1.00 91.50 205 VAL A O 1
ATOM 1647 N N . THR A 1 206 ? -6.404 -9.251 52.864 1.00 90.38 206 THR A N 1
ATOM 1648 C CA . THR A 1 206 ? -6.101 -10.672 53.096 1.00 90.38 206 THR A CA 1
ATOM 1649 C C . THR A 1 206 ? -4.607 -10.902 53.314 1.00 90.38 206 THR A C 1
ATOM 1651 O O . THR A 1 206 ? -4.243 -11.494 54.324 1.00 90.38 206 THR A O 1
ATOM 1654 N N . ARG A 1 207 ? -3.726 -10.324 52.480 1.00 90.12 207 ARG A N 1
ATOM 1655 C CA . ARG A 1 207 ? -2.265 -10.411 52.693 1.00 90.12 207 ARG A CA 1
ATOM 1656 C C . ARG A 1 207 ? -1.816 -9.821 54.027 1.00 90.12 207 ARG A C 1
ATOM 1658 O O . ARG A 1 207 ? -0.922 -10.362 54.668 1.00 90.12 207 ARG A O 1
ATOM 1665 N N . LYS A 1 208 ? -2.408 -8.700 54.454 1.00 90.44 208 LYS A N 1
ATOM 1666 C CA . LYS A 1 208 ? -2.095 -8.084 55.755 1.00 90.44 208 LYS A CA 1
ATOM 1667 C C . LYS A 1 208 ? -2.499 -8.968 56.932 1.00 90.44 208 LYS A C 1
ATOM 1669 O O . LYS A 1 208 ? -1.826 -8.929 57.957 1.00 90.44 208 LYS A O 1
ATOM 1674 N N . LEU A 1 209 ? -3.600 -9.705 56.810 1.00 88.75 209 LEU A N 1
ATOM 1675 C CA . LEU A 1 209 ? -4.067 -10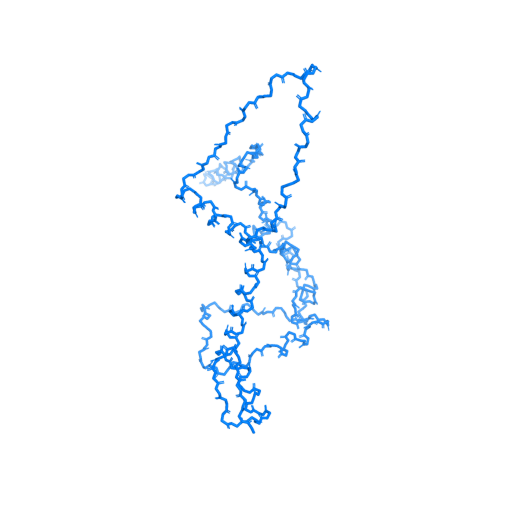.632 57.840 1.00 88.75 209 LEU A CA 1
ATOM 1676 C C . LEU A 1 209 ? -3.219 -11.910 57.869 1.00 88.75 209 LEU A C 1
ATOM 1678 O O . LEU A 1 209 ? -2.877 -12.373 58.951 1.00 88.75 209 LEU A O 1
ATOM 1682 N N . GLU A 1 210 ? -2.826 -12.430 56.705 1.00 89.44 210 GLU A N 1
ATOM 1683 C CA . GLU A 1 210 ? -1.921 -13.581 56.586 1.00 89.44 210 GLU A CA 1
ATOM 1684 C C . GLU A 1 210 ? -0.525 -13.283 57.146 1.00 89.44 210 GLU A C 1
ATOM 1686 O O . GLU A 1 210 ? 0.027 -14.111 57.853 1.00 89.44 210 GLU A O 1
ATOM 1691 N N . ALA A 1 211 ? 0.018 -12.083 56.914 1.00 83.69 211 ALA A N 1
ATOM 1692 C CA . ALA A 1 211 ? 1.323 -11.666 57.440 1.00 83.69 211 ALA A CA 1
ATOM 1693 C C . ALA A 1 211 ? 1.344 -11.388 58.959 1.00 83.69 211 ALA A C 1
ATOM 1695 O O . ALA A 1 211 ? 2.399 -11.090 59.513 1.00 83.69 211 ALA A O 1
ATOM 1696 N N . ARG A 1 212 ? 0.178 -11.394 59.618 1.00 75.19 212 ARG A N 1
ATOM 1697 C CA . ARG A 1 212 ? 0.023 -11.178 61.067 1.00 75.19 212 ARG A CA 1
ATOM 1698 C C . ARG A 1 212 ? -0.227 -12.474 61.848 1.00 75.19 212 ARG A C 1
ATOM 1700 O O . ARG A 1 212 ? -0.330 -12.402 63.071 1.00 75.19 212 ARG A O 1
ATOM 1707 N N . ARG A 1 213 ? -0.372 -13.610 61.161 1.00 59.31 213 ARG A N 1
ATOM 1708 C CA . ARG A 1 213 ? -0.344 -14.955 61.752 1.00 59.31 213 ARG A CA 1
ATOM 1709 C C . ARG A 1 213 ? 1.083 -15.480 61.772 1.00 59.31 213 ARG A C 1
ATOM 1711 O O . ARG A 1 213 ? 1.369 -16.246 62.712 1.00 59.31 213 ARG A O 1
#

Sequence (213 aa):
MPRFCDYCHSYLTHDTPSVRKSHLLGKNHVKLAADYYCNKARQTEKPIFEKSRSAKKNRKRARSPRGQEPERRWTLHCDTNRQKRQSHRAALAQQDLAPISVLEKLYRHSPAYAKVFVSECRLDTGQSVRLERLPQRANKRPQRTAAADPQKPTRDTLYKPDYSDAGKIPSAVLLPPPPSLARWPACPPLQLASDRAATATVQHVTRKLEARR

Mean predicted aligned error: 14.54 Å

Nearest PDB structures (foldseek):
  6g90-assembly1_C  TM=8.022E-01  e=4.363E-10  Saccharomyces cerevisiae
  5zwn-assembly1_R  TM=8.186E-01  e=9.454E-10  Saccharomyces cerevisiae S288C
  7oqe-assembly1_C  TM=8.050E-01  e=1.688E-09  Saccharomyces cerevisiae
  8w2o-assembly1_B  TM=8.132E-01  e=1.351E-07  Saccharomyces cerevisiae S288C

Organism: Lachancea thermotolerans (strain ATCC 56472 / CBS 6340 / NRRL Y-8284) (NCBI:txid559295)

InterPro domains:
  IPR000690 Matrin/U1-C, C2H2-type zinc finger [PS50171] (3-35)
  IPR003604 Matrin/U1-C-like, C2H2-type zinc finger [SM00451] (2-36)
  IPR013085 U1-C, C2H2-type zinc finger [PF06220] (1-37)
  IPR017340 U1 small nuclear ribonucleoprotein C [PTHR31148] (1-158)
  IPR036236 Zinc finger C2H2 superfamily [SSF57667] (4-52)

pLDDT: mean 78.86, std 14.36, range [40.91, 96.94]